Protein AF-A0A8J4F134-F1 (afdb_monomer_lite)

Radius of gyration: 20.92 Å; chains: 1; bounding box: 48×41×52 Å

pLDDT: mean 70.46, std 20.26, range [27.64, 98.19]

Sequence (223 aa):
ARANWWSTEDIYHYIRLQPGDVDGKQPYDVLLVGGGDHQTGQYPSKYSDSWEALAAFARARWPQAGEVLYRWSGQVYEPIDLLGLYGLDPLNPVNAISNVKRYIATGDSGQGMTGSAIAALILADLISARPHPWADLYSPSRITSALNISSLEDLGSEAAATARGLADTVLPRSALGLMGHSQAEHLKPGGPLEVSVLERKAPRPPSLSRYYFFLLIALYLYC

Foldseek 3Di:
DFDWDWDPDPFIKTWGKAQPPPPPPDLWIKIKIKTPKDFPLPCPVPDDPSVVVRVVVCCVVVVLWADWPDKDKDWAQAAPVRAWQAFFQPPDVCCVVHPDTDIDTGNNNPVCVVSVVVNCVLVVQVVVVHDDPCCVVNHNVVLVVVVPPPDPVPCDPRSVQNVVSSCVVPPPCVVVVNDDDDPCPPDDPPDDDPPDPDPDPDDDDNDRHGIIMMMIIMTIHRD

Organism: NCBI:txid51714

InterPro domains:
  IPR006076 FAD dependent oxidoreductase [PF01266] (7-126)
  IPR036188 FAD/NAD(P)-binding domain superfamily [G3DSA:3.50.50.60] (80-127)

Secondary structure (DSSP, 8-state):
---EEE--SSS-EEEEEE-STTSS--SEEEEEEEE---BSSS-GGG---HHHHHHHHHHHH-TTEEEEEEEEEEEEE--TT---EEEE-TT-THHHHSS---EEEE--TT-HHHHHHHHHHHHHHHHTT---TTHHHH-THHHHHGGGSS-TTTS-HHHHHHHHHHHHHHS-TTTTT-----TTTT--TTS----------PPPP---S-EEEEEEEEEEEE-

Structure (mmCIF, N/CA/C/O backbone):
data_AF-A0A8J4F134-F1
#
_entry.id   AF-A0A8J4F134-F1
#
loop_
_atom_site.group_PDB
_atom_site.id
_atom_site.type_symbol
_atom_site.label_atom_id
_atom_site.label_alt_id
_atom_site.label_comp_id
_atom_site.label_asym_id
_atom_site.label_entity_id
_atom_site.label_seq_id
_atom_site.pdbx_PDB_ins_code
_atom_site.Cartn_x
_atom_site.Cartn_y
_atom_site.Cartn_z
_atom_site.occupancy
_atom_site.B_iso_or_equiv
_atom_site.auth_seq_id
_atom_site.auth_comp_id
_atom_site.auth_asym_id
_atom_site.auth_atom_id
_atom_site.pdbx_PDB_model_num
ATOM 1 N N . ALA A 1 1 ? -22.562 -12.410 12.433 1.00 39.03 1 ALA A N 1
ATOM 2 C CA . ALA A 1 1 ? -22.068 -12.017 11.097 1.00 39.03 1 ALA A CA 1
ATOM 3 C C . ALA A 1 1 ? -20.826 -11.153 11.287 1.00 39.03 1 ALA A C 1
ATOM 5 O O . ALA A 1 1 ? -20.869 -10.268 12.130 1.00 39.03 1 ALA A O 1
ATOM 6 N N . ARG A 1 2 ? -19.717 -11.428 10.587 1.00 50.50 2 ARG A N 1
ATOM 7 C CA . ARG A 1 2 ? -18.519 -10.570 10.629 1.00 50.50 2 ARG A CA 1
ATOM 8 C C . ARG A 1 2 ? -18.815 -9.348 9.759 1.00 50.50 2 ARG A C 1
ATOM 10 O O . ARG A 1 2 ? -18.789 -9.457 8.539 1.00 50.50 2 ARG A O 1
ATOM 17 N N . ALA A 1 3 ? -19.232 -8.249 10.377 1.00 50.81 3 ALA A N 1
ATOM 18 C CA . ALA A 1 3 ? -19.585 -7.037 9.652 1.00 50.81 3 ALA A CA 1
ATOM 19 C C . ALA A 1 3 ? -18.306 -6.258 9.326 1.00 50.81 3 ALA A C 1
ATOM 21 O O . ALA A 1 3 ? -17.648 -5.745 10.227 1.00 50.81 3 ALA A O 1
ATOM 22 N N . ASN A 1 4 ? -17.963 -6.193 8.041 1.00 60.41 4 ASN A N 1
ATOM 23 C CA . ASN A 1 4 ? -17.080 -5.157 7.519 1.00 60.41 4 ASN A CA 1
ATOM 24 C C . ASN A 1 4 ? -17.976 -4.010 7.061 1.00 60.41 4 ASN A C 1
ATOM 26 O O . ASN A 1 4 ? -18.913 -4.231 6.290 1.00 60.41 4 ASN A O 1
ATOM 30 N N . TRP A 1 5 ? -17.702 -2.807 7.553 1.00 74.50 5 TRP A N 1
ATOM 31 C CA . TRP A 1 5 ? -18.397 -1.602 7.121 1.00 74.50 5 TRP A CA 1
ATOM 32 C C . TRP A 1 5 ? -17.413 -0.671 6.419 1.00 74.50 5 TRP A C 1
ATOM 34 O O . TRP A 1 5 ? -16.264 -0.537 6.844 1.00 74.50 5 TRP A O 1
ATOM 44 N N . TRP A 1 6 ? -17.880 -0.050 5.342 1.00 67.19 6 TRP A N 1
ATOM 45 C CA . TRP A 1 6 ? -17.127 0.870 4.502 1.00 67.19 6 TRP A CA 1
ATOM 46 C C . TRP A 1 6 ? -18.028 2.054 4.145 1.00 67.19 6 TRP A C 1
ATOM 48 O O . TRP A 1 6 ? -19.181 1.863 3.753 1.00 67.19 6 TRP A O 1
ATOM 58 N N . SER A 1 7 ? -17.509 3.264 4.349 1.00 65.50 7 SER A N 1
ATOM 59 C CA . SER A 1 7 ? -18.172 4.516 3.972 1.00 65.50 7 SER A CA 1
ATOM 60 C C . SER A 1 7 ? -17.938 4.830 2.495 1.00 65.50 7 SER A C 1
ATOM 62 O O . SER A 1 7 ? -16.858 4.552 1.980 1.00 65.50 7 SER A O 1
ATOM 64 N N . THR A 1 8 ? -18.906 5.470 1.838 1.00 69.38 8 THR A N 1
ATOM 65 C CA . THR A 1 8 ? -18.746 6.062 0.494 1.00 69.38 8 THR A CA 1
ATOM 66 C C . THR A 1 8 ? -18.452 7.566 0.545 1.00 69.38 8 THR A C 1
ATOM 68 O O . THR A 1 8 ? -18.604 8.255 -0.458 1.00 69.38 8 THR A O 1
ATOM 71 N N . GLU A 1 9 ? -18.135 8.101 1.725 1.00 67.19 9 GLU A N 1
ATOM 72 C CA . GLU A 1 9 ? -17.716 9.494 1.915 1.00 67.19 9 GLU A CA 1
ATOM 73 C C . GLU A 1 9 ? -16.345 9.755 1.263 1.00 67.19 9 GLU A C 1
ATOM 75 O O . GLU A 1 9 ? -15.524 8.844 1.166 1.00 67.19 9 GLU A O 1
ATOM 80 N N . ASP A 1 10 ? -16.077 11.013 0.883 1.00 57.66 10 ASP A N 1
ATOM 81 C CA . ASP A 1 10 ? -14.789 11.435 0.299 1.00 57.66 10 ASP A CA 1
ATOM 82 C C . ASP A 1 10 ? -13.595 11.089 1.206 1.00 57.66 10 ASP A C 1
ATOM 84 O O . ASP A 1 10 ? -12.540 10.671 0.731 1.00 57.66 10 ASP A O 1
ATOM 88 N N . ILE A 1 11 ? -13.774 11.224 2.525 1.00 66.94 11 ILE A N 1
ATOM 89 C CA . ILE A 1 11 ? -12.885 10.622 3.523 1.00 66.94 11 ILE A CA 1
ATOM 90 C C . ILE A 1 11 ? -13.541 9.321 3.948 1.00 66.94 11 ILE A C 1
ATOM 92 O O . ILE A 1 11 ? -14.419 9.291 4.815 1.00 66.94 11 ILE A O 1
ATOM 96 N N . TYR A 1 12 ? -13.134 8.242 3.298 1.00 70.38 12 TYR A N 1
ATOM 97 C CA . TYR A 1 12 ? -13.683 6.940 3.602 1.00 70.38 12 TYR A CA 1
ATOM 98 C C . TYR A 1 12 ? -13.223 6.476 4.987 1.00 70.38 12 TYR A C 1
ATOM 100 O O . TYR A 1 12 ? -12.110 6.734 5.448 1.00 70.38 12 TYR A O 1
ATOM 108 N N . HIS A 1 13 ? -14.125 5.763 5.647 1.00 83.94 13 HIS A N 1
ATOM 109 C CA . HIS A 1 13 ? -13.893 5.123 6.926 1.00 83.94 13 HIS A CA 1
ATOM 110 C C . HIS A 1 13 ? -14.150 3.634 6.755 1.00 83.94 13 HIS A C 1
ATOM 112 O O . HIS A 1 13 ? -15.161 3.241 6.164 1.00 83.94 13 HIS A O 1
AT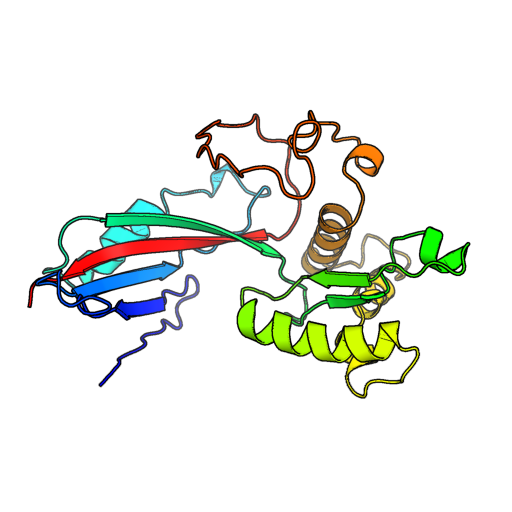OM 118 N N . TYR A 1 14 ? -13.256 2.807 7.278 1.00 84.94 14 TYR A N 1
ATOM 119 C CA . TYR A 1 14 ? -13.414 1.360 7.279 1.00 84.94 14 TYR A CA 1
ATOM 120 C C . TYR A 1 14 ? -13.355 0.827 8.699 1.00 84.94 14 TYR A C 1
ATOM 122 O O . TYR A 1 14 ? -12.616 1.317 9.555 1.00 84.94 14 TYR A O 1
ATOM 130 N N . ILE A 1 15 ? -14.194 -0.169 8.954 1.00 87.19 15 ILE A N 1
ATOM 131 C CA . ILE A 1 15 ? -14.433 -0.658 10.303 1.00 87.19 15 ILE A CA 1
ATOM 132 C C . ILE A 1 15 ? -14.443 -2.169 10.284 1.00 87.19 15 ILE A C 1
ATOM 134 O O . ILE A 1 15 ? -15.120 -2.798 9.463 1.00 87.19 15 ILE A O 1
ATOM 138 N N . ARG A 1 16 ? -13.707 -2.739 11.231 1.00 87.00 16 ARG A N 1
ATOM 139 C CA . ARG A 1 16 ? -13.667 -4.170 11.475 1.00 87.00 16 ARG A CA 1
ATOM 140 C C . ARG A 1 16 ? -13.758 -4.431 12.966 1.00 87.00 16 ARG A C 1
ATOM 142 O O . ARG A 1 16 ? -13.026 -3.846 13.756 1.00 87.00 16 ARG A O 1
ATOM 149 N N . LEU A 1 17 ? -14.615 -5.371 13.333 1.00 84.44 17 LEU A N 1
ATOM 150 C CA . LEU A 1 17 ? -14.621 -5.926 14.676 1.00 84.44 17 LEU A CA 1
ATOM 151 C C . LEU A 1 17 ? -13.654 -7.109 14.728 1.00 84.44 17 LEU A C 1
ATOM 153 O O . LEU A 1 17 ? -13.730 -8.025 13.902 1.00 84.44 17 LEU A O 1
ATOM 157 N N . GLN A 1 18 ? -12.737 -7.076 15.683 1.00 83.12 18 GLN A N 1
ATOM 158 C CA . GLN A 1 18 ? -11.863 -8.187 16.006 1.00 83.12 18 GLN A CA 1
ATOM 159 C C . GLN A 1 18 ? -12.301 -8.742 17.364 1.00 83.12 18 GLN A C 1
ATOM 161 O O . GLN A 1 18 ? -12.218 -8.015 18.352 1.00 83.12 18 GLN A O 1
ATOM 166 N N . PRO A 1 19 ? -12.768 -9.999 17.430 1.00 76.50 19 PRO A N 1
ATOM 167 C CA . PRO A 1 19 ? -13.133 -10.597 18.701 1.00 76.50 19 PRO A CA 1
ATOM 168 C C . PRO A 1 19 ? -11.956 -10.597 19.677 1.00 76.50 19 PRO A C 1
ATOM 170 O O . PRO A 1 19 ? -10.814 -10.802 19.249 1.00 76.50 19 PRO A O 1
ATOM 173 N N . GLY A 1 20 ? -12.238 -10.448 20.972 1.00 68.50 20 GLY A N 1
ATOM 174 C CA . GLY A 1 20 ? -11.244 -10.593 22.050 1.00 68.50 20 GLY A CA 1
ATOM 175 C C . GLY A 1 20 ? -10.569 -11.966 22.121 1.00 68.50 20 GLY A C 1
ATOM 176 O O . GLY A 1 20 ? -9.587 -12.156 22.841 1.00 68.50 20 GLY A O 1
ATOM 177 N N . ASP A 1 21 ? -11.069 -12.926 21.345 1.00 59.53 21 ASP A N 1
ATOM 178 C CA . ASP A 1 21 ? -10.632 -14.312 21.331 1.00 59.53 21 ASP A CA 1
ATOM 179 C C . ASP A 1 21 ? -9.827 -14.670 20.074 1.00 59.53 21 ASP A C 1
ATOM 181 O O . ASP A 1 21 ? -10.297 -15.355 19.165 1.00 59.53 21 ASP A O 1
ATOM 185 N N . VAL A 1 22 ? -8.583 -14.198 20.018 1.00 52.66 22 VAL A N 1
ATOM 186 C CA . VAL A 1 22 ? -7.537 -14.941 19.289 1.00 52.66 22 VAL A CA 1
ATOM 187 C C . VAL A 1 22 ? -6.784 -15.881 20.249 1.00 52.66 22 VAL A C 1
ATOM 189 O O . VAL A 1 22 ? -6.257 -16.892 19.802 1.00 52.66 22 VAL A O 1
ATOM 192 N N . ASP A 1 23 ? -6.826 -15.601 21.564 1.00 55.94 23 ASP A N 1
ATOM 193 C CA . ASP A 1 23 ? -6.170 -16.368 22.641 1.00 55.94 23 ASP A CA 1
ATOM 194 C C . ASP A 1 23 ? -7.074 -16.628 23.880 1.00 55.94 23 ASP A C 1
ATOM 196 O O . ASP A 1 23 ? -6.581 -17.074 24.919 1.00 55.94 23 ASP A O 1
ATOM 200 N N . GLY A 1 24 ? -8.369 -16.284 23.843 1.00 54.75 24 GLY A N 1
ATOM 201 C CA . GLY A 1 24 ? -9.331 -16.489 24.942 1.00 54.75 24 GLY A CA 1
ATOM 202 C C . GLY A 1 24 ? -9.126 -15.663 26.223 1.00 54.75 24 GLY A C 1
ATOM 203 O O . GLY A 1 24 ? -9.755 -15.946 27.241 1.00 54.75 24 GLY A O 1
ATOM 204 N N . LYS A 1 25 ? -8.236 -14.661 26.222 1.00 59.31 25 LYS A N 1
ATOM 205 C CA . LYS A 1 25 ? -7.828 -13.925 27.441 1.00 59.31 25 LYS A CA 1
ATOM 206 C C . LYS A 1 25 ? -8.521 -12.579 27.659 1.00 59.31 25 LYS A C 1
ATOM 208 O O . LYS A 1 25 ? -8.426 -12.037 28.756 1.00 59.31 25 LYS A O 1
ATOM 213 N N . GLN A 1 26 ? -9.178 -12.025 26.643 1.00 65.06 26 GLN A N 1
ATOM 214 C CA . GLN A 1 26 ? -9.738 -10.673 26.684 1.00 65.06 26 GLN A CA 1
ATOM 215 C C . GLN A 1 26 ? -11.279 -10.756 26.706 1.00 65.06 26 GLN A C 1
ATOM 217 O O . GLN A 1 26 ? -11.854 -11.316 25.773 1.00 65.06 26 GLN A O 1
ATOM 222 N N . PRO A 1 27 ? -11.974 -10.211 27.723 1.00 73.69 27 PRO A N 1
ATOM 223 C CA . PRO A 1 27 ? -13.438 -10.270 27.835 1.00 73.69 27 PRO A CA 1
ATOM 224 C C . PRO A 1 27 ? -14.167 -9.201 26.993 1.00 73.69 27 PRO A C 1
ATOM 226 O O . PRO A 1 27 ? -15.277 -8.799 27.331 1.00 73.69 27 PRO A O 1
ATOM 229 N N . TYR A 1 28 ? -13.532 -8.675 25.949 1.00 76.00 28 TYR A N 1
ATOM 230 C CA . TYR A 1 28 ? -14.019 -7.541 25.163 1.00 76.00 28 TYR A CA 1
ATOM 231 C C . TYR A 1 28 ? -13.637 -7.711 23.695 1.00 76.00 28 TYR A C 1
ATOM 233 O O . TYR A 1 28 ? -12.613 -8.317 23.384 1.00 76.00 28 TYR A O 1
ATOM 241 N N . ASP A 1 29 ? -14.407 -7.104 22.800 1.00 82.81 29 ASP A N 1
ATOM 242 C CA . ASP A 1 29 ? -14.056 -7.023 21.388 1.00 82.81 29 ASP A CA 1
ATOM 243 C C . ASP A 1 29 ? -13.240 -5.757 21.103 1.00 82.81 29 ASP A C 1
ATOM 245 O O . ASP A 1 29 ? -13.348 -4.739 21.789 1.00 82.81 29 ASP A O 1
ATOM 249 N N . VAL A 1 30 ? -12.412 -5.808 20.063 1.00 85.00 30 VAL A N 1
ATOM 250 C CA . VAL A 1 30 ? -11.633 -4.666 19.583 1.00 85.00 30 VAL A CA 1
ATOM 251 C C . VAL A 1 30 ? -12.269 -4.124 18.310 1.00 85.00 30 VAL A C 1
ATOM 253 O O . VAL A 1 30 ? -12.360 -4.809 17.290 1.00 85.00 30 VAL A O 1
ATOM 256 N N . LEU A 1 31 ? -12.676 -2.860 18.351 1.00 87.06 31 LEU A N 1
ATOM 257 C CA . LEU A 1 31 ? -13.121 -2.105 17.192 1.00 87.06 31 LEU A CA 1
ATOM 258 C C . LEU A 1 31 ? -11.911 -1.486 16.494 1.00 87.06 31 LEU A C 1
ATOM 260 O O . LEU A 1 31 ? -11.298 -0.550 17.004 1.00 87.06 31 LEU A O 1
ATOM 264 N N . LEU A 1 32 ? -11.580 -2.001 15.318 1.00 88.94 32 LEU A N 1
ATOM 265 C CA . LEU A 1 32 ? -10.593 -1.411 14.426 1.00 88.94 32 LEU A CA 1
ATOM 266 C C . LEU A 1 32 ? -11.306 -0.398 13.533 1.00 88.94 32 LEU A C 1
ATOM 268 O O . LEU A 1 32 ? -12.191 -0.773 12.762 1.00 88.94 32 LEU A O 1
ATOM 272 N N . VAL A 1 33 ? -10.922 0.870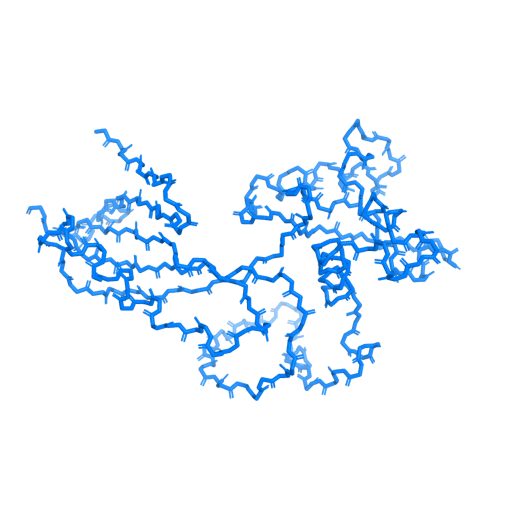 13.638 1.00 89.19 33 VAL A N 1
ATOM 273 C CA . VAL A 1 33 ? -11.466 1.971 12.837 1.00 89.19 33 VAL A CA 1
ATOM 274 C C . VAL A 1 33 ? -10.316 2.623 12.097 1.00 89.19 33 VAL A C 1
ATOM 276 O O . VAL A 1 33 ? -9.346 3.047 12.724 1.00 89.19 33 VAL A O 1
ATOM 279 N N . GLY A 1 34 ? -10.416 2.705 10.777 1.00 87.44 34 GLY A N 1
ATOM 280 C CA . GLY A 1 34 ? -9.440 3.413 9.966 1.00 87.44 34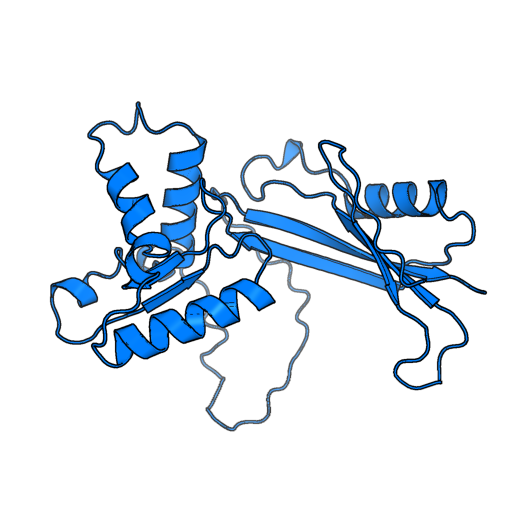 GLY A CA 1
ATOM 281 C C . GLY A 1 34 ? -10.068 4.352 8.952 1.00 87.44 34 GLY A C 1
ATOM 282 O O . GLY A 1 34 ? -11.281 4.334 8.738 1.00 87.44 34 GLY A O 1
ATOM 283 N N . GLY A 1 35 ? -9.224 5.209 8.391 1.00 84.31 35 GLY A N 1
ATOM 284 C CA . GLY A 1 35 ? -9.591 6.326 7.525 1.00 84.31 35 GLY A CA 1
ATOM 285 C C . GLY A 1 35 ? -8.699 7.531 7.812 1.00 84.31 35 GLY A C 1
ATOM 286 O O . GLY A 1 35 ? -7.600 7.387 8.350 1.00 84.31 35 GLY A O 1
ATOM 287 N N . GLY A 1 36 ? -9.185 8.735 7.505 1.00 78.56 36 GLY A N 1
ATOM 288 C CA . GLY A 1 36 ? -8.388 9.959 7.673 1.00 78.56 36 GLY A CA 1
ATOM 289 C C . GLY A 1 36 ? -7.236 10.063 6.669 1.00 78.56 36 GLY A C 1
ATOM 290 O O . GLY A 1 36 ? -6.244 10.754 6.922 1.00 78.56 36 GLY A O 1
ATOM 291 N N . ASP A 1 37 ? -7.373 9.363 5.547 1.00 76.44 37 ASP A N 1
ATOM 292 C CA . ASP A 1 37 ? -6.387 9.303 4.486 1.00 76.44 37 ASP A CA 1
ATOM 293 C C . ASP A 1 37 ? -6.110 10.680 3.901 1.00 76.44 37 ASP A C 1
ATOM 295 O O . ASP A 1 37 ? -7.008 11.437 3.531 1.00 76.44 37 ASP A O 1
ATOM 299 N N . HIS A 1 38 ? -4.829 11.008 3.808 1.00 74.62 38 HIS A N 1
ATOM 300 C CA . HIS A 1 38 ? -4.388 12.275 3.254 1.00 74.62 38 HIS A CA 1
ATOM 301 C C . HIS A 1 38 ? -3.027 12.135 2.590 1.00 74.62 38 HIS A C 1
ATOM 303 O O . HIS A 1 38 ? -2.195 11.308 2.973 1.00 74.62 38 HIS A O 1
ATOM 309 N N . GLN A 1 39 ? -2.791 12.999 1.606 1.00 70.25 39 GLN A N 1
ATOM 310 C CA . GLN A 1 39 ? -1.492 13.123 0.966 1.00 70.25 39 GLN A CA 1
ATOM 311 C C . GLN A 1 39 ? -0.467 13.657 1.965 1.00 70.25 39 GLN A C 1
ATOM 313 O O . GLN A 1 39 ? -0.655 14.717 2.566 1.00 70.25 39 GLN A O 1
ATOM 318 N N . THR A 1 40 ? 0.642 12.943 2.109 1.00 66.88 40 THR A N 1
ATOM 319 C CA . THR A 1 40 ? 1.751 13.377 2.960 1.00 66.88 40 THR A CA 1
ATOM 320 C C . THR A 1 40 ? 2.714 14.308 2.214 1.00 66.88 40 THR A C 1
ATOM 322 O O . THR A 1 40 ? 2.759 14.366 0.987 1.00 66.88 40 THR A O 1
ATOM 325 N N . GLY A 1 41 ? 3.478 15.087 2.977 1.00 64.00 41 GLY A N 1
ATOM 326 C CA . GLY A 1 41 ? 4.485 16.040 2.502 1.00 64.00 41 GLY A CA 1
ATOM 327 C C . GLY A 1 41 ? 4.003 17.332 1.832 1.00 64.00 41 GLY A C 1
ATOM 328 O O . GLY A 1 41 ? 4.620 18.373 2.046 1.00 64.00 41 GLY A O 1
ATOM 329 N N . GLN A 1 42 ? 2.889 17.317 1.098 1.00 55.38 42 GLN A N 1
ATOM 330 C CA . GLN A 1 42 ? 2.542 18.430 0.199 1.00 55.38 42 GLN A CA 1
ATOM 331 C C . GLN A 1 42 ? 1.786 19.588 0.862 1.00 55.38 42 GLN A C 1
ATOM 333 O O . GLN A 1 42 ? 2.003 20.744 0.501 1.00 55.38 42 GLN A O 1
ATOM 338 N N . TYR A 1 43 ? 0.921 19.311 1.845 1.00 64.50 43 TYR A N 1
ATOM 339 C CA . TYR A 1 43 ? 0.052 20.339 2.435 1.00 64.50 43 TYR A CA 1
ATOM 340 C C . TYR A 1 43 ? 0.050 20.311 3.968 1.00 64.50 43 TYR A C 1
ATOM 342 O O . TYR A 1 43 ? -0.978 20.007 4.571 1.00 64.50 43 TYR A O 1
ATOM 350 N N . PRO A 1 44 ? 1.166 20.681 4.630 1.00 63.72 44 PRO A N 1
ATOM 351 C CA . PRO A 1 44 ? 1.265 20.633 6.089 1.00 63.72 44 PRO A CA 1
ATOM 352 C C . PRO A 1 44 ? 0.203 21.452 6.823 1.00 63.72 44 PRO A C 1
ATOM 354 O O . PRO A 1 44 ? -0.212 21.081 7.914 1.00 63.72 44 PRO A O 1
ATOM 357 N N . SER A 1 45 ? -0.251 22.551 6.218 1.00 64.38 45 SER A N 1
ATOM 358 C CA . SER A 1 45 ? -1.313 23.408 6.754 1.00 64.38 45 SER A CA 1
ATOM 359 C C . SER A 1 45 ? -2.704 22.773 6.716 1.00 64.38 45 SER A C 1
ATOM 361 O O . SER A 1 45 ? -3.601 23.258 7.396 1.00 64.38 45 SER A O 1
ATOM 363 N N . LYS A 1 46 ? -2.893 21.707 5.929 1.00 63.28 46 LYS A N 1
ATOM 364 C CA . LYS A 1 46 ? -4.145 20.944 5.851 1.00 63.28 46 LYS A CA 1
ATOM 365 C C . LYS A 1 46 ? -4.168 19.748 6.803 1.00 63.28 46 LYS A C 1
ATOM 367 O O . LYS A 1 46 ? -5.180 19.060 6.867 1.00 63.28 46 LYS A O 1
ATOM 372 N N . TYR A 1 47 ? -3.076 19.472 7.517 1.00 68.31 47 TYR A N 1
ATOM 373 C CA . TYR A 1 47 ? -3.036 18.358 8.459 1.00 68.31 47 TYR A CA 1
ATOM 374 C C . TYR A 1 47 ? -3.828 18.721 9.714 1.00 68.31 47 TYR A C 1
ATOM 376 O O . TYR A 1 47 ? -3.425 19.585 10.490 1.00 68.31 47 TYR A O 1
ATOM 384 N N . SER A 1 48 ? -4.961 18.052 9.900 1.00 70.69 48 SER A N 1
ATOM 385 C CA . SER A 1 48 ? -5.739 18.053 11.137 1.00 70.69 48 SER A CA 1
ATOM 386 C C . SER A 1 48 ? -5.317 16.898 12.048 1.00 70.69 48 SER A C 1
ATOM 388 O O . SER A 1 48 ? -4.639 15.962 11.607 1.00 70.69 48 SER A O 1
ATOM 390 N N . ASP A 1 49 ? -5.759 16.920 13.309 1.00 80.62 49 ASP A N 1
ATOM 391 C CA . ASP A 1 49 ? -5.655 15.749 14.184 1.00 80.62 49 ASP A CA 1
ATOM 392 C C . ASP A 1 49 ? -6.604 14.646 13.691 1.00 80.62 49 ASP A C 1
ATOM 394 O O . ASP A 1 49 ? -7.773 14.542 14.066 1.00 80.62 49 ASP A O 1
ATOM 398 N N . SER A 1 50 ? -6.089 13.838 12.768 1.00 78.88 50 SER A N 1
ATOM 399 C CA . SER A 1 50 ? -6.844 12.767 12.123 1.00 78.88 50 SER A CA 1
ATOM 400 C C . SER A 1 50 ? -7.134 11.614 13.095 1.00 78.88 50 SER A C 1
ATOM 402 O O . SER A 1 50 ? -8.109 10.890 12.906 1.00 78.88 50 SER A O 1
ATOM 404 N N . TRP A 1 51 ? -6.356 11.467 14.178 1.00 81.88 51 TRP A N 1
ATOM 405 C CA . TRP A 1 51 ? -6.653 10.487 15.227 1.00 81.88 51 TRP A CA 1
ATOM 406 C C . TRP A 1 51 ? -7.834 10.925 16.087 1.00 81.88 51 TRP A C 1
ATOM 408 O O . TRP A 1 51 ? -8.678 10.092 16.421 1.00 81.88 51 TRP A O 1
ATOM 418 N N . GLU A 1 52 ? -7.908 12.208 16.445 1.00 86.38 52 GLU A N 1
ATOM 419 C CA . GLU A 1 52 ? -9.056 12.750 17.174 1.00 86.38 52 GLU A CA 1
ATOM 420 C C . GLU A 1 52 ? -10.330 12.679 16.324 1.00 86.38 52 GLU A C 1
ATOM 422 O O . GLU A 1 52 ? -11.359 12.205 16.809 1.00 86.38 52 GLU A O 1
ATOM 427 N N . ALA A 1 53 ? -10.246 13.037 15.038 1.00 86.00 53 ALA A N 1
ATOM 428 C CA . ALA A 1 53 ? -11.364 12.917 14.105 1.00 86.00 53 ALA A CA 1
ATOM 429 C C . ALA A 1 53 ? -11.875 11.467 13.991 1.00 86.00 53 ALA A C 1
ATOM 431 O O . ALA A 1 53 ? -13.081 11.234 14.090 1.00 86.00 53 ALA A O 1
ATOM 432 N N . LEU A 1 54 ? -10.972 10.484 13.872 1.00 87.56 54 LEU A N 1
ATOM 433 C CA . LEU A 1 54 ? -11.332 9.061 13.858 1.00 87.56 54 LEU A CA 1
ATOM 434 C C . LEU A 1 54 ? -11.969 8.602 15.174 1.00 87.56 54 LEU A C 1
ATOM 436 O O . LEU A 1 54 ? -12.945 7.850 15.162 1.00 87.56 54 LEU A O 1
ATOM 440 N N . ALA A 1 55 ? -11.447 9.059 16.315 1.00 87.88 55 ALA A N 1
ATOM 441 C CA . ALA A 1 55 ? -12.003 8.717 17.621 1.00 87.88 55 ALA A CA 1
ATOM 442 C C . ALA A 1 55 ? -13.406 9.312 17.808 1.00 87.88 55 ALA A C 1
ATOM 444 O O . ALA A 1 55 ? -14.306 8.620 18.288 1.00 87.88 55 ALA A O 1
ATOM 445 N N . ALA A 1 56 ? -13.611 10.564 17.392 1.00 90.06 56 ALA A N 1
ATOM 446 C CA . ALA A 1 56 ? -14.913 11.220 17.411 1.00 90.06 56 ALA A CA 1
ATOM 447 C C . ALA A 1 56 ? -15.912 10.505 16.488 1.00 90.06 56 ALA A C 1
ATOM 449 O O . ALA A 1 56 ? -17.024 10.188 16.912 1.00 90.06 56 ALA A O 1
ATOM 450 N N . PHE A 1 57 ? -15.494 10.173 15.262 1.00 88.94 57 PHE A N 1
ATOM 451 C CA . PHE A 1 57 ? -16.287 9.398 14.307 1.00 88.94 57 PHE A CA 1
ATOM 452 C C . PHE A 1 57 ? -16.727 8.047 14.890 1.00 88.94 57 PHE A C 1
ATOM 454 O O . PHE A 1 57 ? -17.905 7.685 14.793 1.00 88.94 57 PHE A O 1
ATOM 461 N N . ALA A 1 58 ? -15.800 7.322 15.523 1.00 89.81 58 ALA A N 1
ATOM 462 C CA . ALA A 1 58 ? -16.073 6.026 16.128 1.00 89.81 58 ALA A CA 1
ATOM 463 C C . ALA A 1 58 ? -17.065 6.145 17.292 1.00 89.81 58 ALA A C 1
ATOM 465 O O . ALA A 1 58 ? -18.067 5.434 17.313 1.00 89.81 58 ALA A O 1
ATOM 466 N N . ARG A 1 59 ? -16.848 7.083 18.225 1.00 89.06 59 ARG A N 1
ATOM 467 C CA . ARG A 1 59 ? -17.725 7.279 19.397 1.00 89.06 59 ARG A CA 1
ATOM 468 C C . ARG A 1 59 ? -19.122 7.772 19.031 1.00 89.06 59 ARG A C 1
ATOM 470 O O . ARG A 1 59 ? -20.078 7.424 19.714 1.00 89.06 59 ARG A O 1
ATOM 477 N N . ALA A 1 60 ? -19.259 8.535 17.948 1.00 90.44 60 ALA A N 1
ATOM 478 C CA . ALA A 1 60 ? -20.566 8.967 17.457 1.00 90.44 60 ALA A CA 1
ATOM 479 C C . ALA A 1 60 ? -21.445 7.790 16.988 1.00 90.44 60 ALA A C 1
ATOM 481 O O . ALA A 1 60 ? -22.668 7.882 17.043 1.00 90.44 60 ALA A O 1
ATOM 482 N N . ARG A 1 61 ? -20.834 6.688 16.527 1.00 88.62 61 ARG A N 1
ATOM 483 C CA . ARG A 1 61 ? -21.531 5.499 15.998 1.00 88.62 61 ARG A CA 1
ATOM 484 C C . ARG A 1 61 ? -21.562 4.325 16.978 1.00 88.62 61 ARG A C 1
ATOM 486 O O . ARG A 1 61 ? -22.540 3.584 17.001 1.00 88.62 61 ARG A O 1
ATOM 493 N N . TRP A 1 62 ? -20.533 4.190 17.811 1.00 88.69 62 TRP A N 1
ATOM 494 C CA . TRP A 1 62 ? -20.448 3.227 18.908 1.00 88.69 62 TRP A CA 1
ATOM 495 C C . TRP A 1 62 ? -20.212 3.972 20.222 1.00 88.69 62 TRP A C 1
ATOM 497 O O . TRP A 1 62 ? -19.072 4.053 20.683 1.00 88.69 62 TRP A O 1
ATOM 507 N N . PRO A 1 63 ? -21.268 4.512 20.855 1.00 87.44 63 PRO A N 1
ATOM 508 C CA . PRO A 1 63 ? -21.133 5.244 22.113 1.00 87.44 63 PRO A CA 1
ATOM 509 C C . PRO A 1 63 ? -20.544 4.397 23.246 1.00 87.44 63 PRO A C 1
ATOM 511 O O . PRO A 1 63 ? -19.881 4.936 24.126 1.00 87.44 63 PRO A O 1
ATOM 514 N N . GLN A 1 64 ? -20.739 3.072 23.205 1.00 83.81 64 GLN A N 1
ATOM 515 C CA . GLN A 1 64 ? -20.126 2.132 24.148 1.00 83.81 64 GLN A CA 1
ATOM 516 C C . GLN A 1 64 ? -18.638 1.834 23.878 1.00 83.81 64 GLN A C 1
ATOM 518 O O . GLN A 1 64 ? -18.031 1.066 24.625 1.00 83.81 64 GLN A O 1
ATOM 523 N N . ALA A 1 65 ? -18.041 2.391 22.817 1.00 85.25 65 ALA A N 1
ATOM 524 C CA . ALA A 1 65 ? -16.617 2.222 22.556 1.00 85.25 65 ALA A CA 1
ATOM 525 C C . ALA A 1 65 ? -15.794 2.843 23.698 1.00 85.25 65 ALA A C 1
ATOM 527 O O . ALA A 1 65 ? -15.941 4.023 24.023 1.00 85.25 65 ALA A O 1
ATOM 528 N N . GLY A 1 66 ? -14.924 2.042 24.305 1.00 82.19 66 GLY A N 1
ATOM 529 C CA . GLY A 1 66 ? -14.068 2.405 25.427 1.00 82.19 66 GLY A CA 1
ATOM 530 C C . GLY A 1 66 ? -12.879 3.270 25.014 1.00 82.19 66 GLY A C 1
ATOM 531 O O . GLY A 1 66 ? -12.962 4.108 24.115 1.00 82.19 66 GLY A O 1
ATOM 532 N N . GLU A 1 67 ? -11.757 3.128 25.707 1.00 84.94 67 GLU A N 1
ATOM 533 C CA . GLU A 1 67 ? -10.542 3.890 25.408 1.00 84.94 67 GLU A CA 1
ATOM 534 C C . GLU A 1 67 ? -9.867 3.455 24.098 1.00 84.94 67 GLU A C 1
ATOM 536 O O . GLU A 1 67 ? -10.109 2.362 23.579 1.00 84.94 67 GLU A O 1
ATOM 541 N N . VAL A 1 68 ? -9.022 4.338 23.553 1.00 84.75 68 VAL A N 1
ATOM 542 C CA . VAL A 1 68 ? -8.174 4.016 22.398 1.00 84.75 68 VAL A CA 1
ATOM 543 C C . VAL A 1 68 ? -6.993 3.186 22.892 1.00 84.75 68 VAL A C 1
ATOM 545 O O . VAL A 1 68 ? -6.145 3.686 23.623 1.00 84.75 68 VAL A O 1
ATOM 548 N N . LEU A 1 69 ? -6.938 1.939 22.447 1.00 82.75 69 LEU A N 1
ATOM 549 C CA . LEU A 1 69 ? -5.901 0.960 22.747 1.00 82.75 69 LEU A CA 1
ATOM 550 C C . LEU A 1 69 ? -4.591 1.226 22.028 1.00 82.75 69 LEU A C 1
ATOM 552 O O . LEU A 1 69 ? -3.513 1.210 22.614 1.00 82.75 69 LEU A O 1
ATOM 556 N N . TYR A 1 70 ? -4.712 1.423 20.721 1.00 83.62 70 TYR A N 1
ATOM 557 C CA . TYR A 1 70 ? -3.589 1.531 19.813 1.00 83.62 70 TYR A CA 1
ATOM 558 C C . TYR A 1 70 ? -3.892 2.601 18.782 1.00 83.62 70 TYR A C 1
ATOM 560 O O . TYR A 1 70 ? -5.036 2.770 18.348 1.00 83.62 70 TYR A O 1
ATOM 568 N N . ARG A 1 71 ? -2.836 3.298 18.376 1.00 83.38 71 ARG A N 1
ATOM 569 C CA . ARG A 1 71 ? -2.831 4.194 17.228 1.00 83.38 71 ARG A CA 1
ATOM 570 C C . ARG A 1 71 ? -1.743 3.720 16.291 1.00 83.38 71 ARG A C 1
ATOM 572 O O . ARG A 1 71 ? -0.616 3.488 16.720 1.00 83.38 71 ARG A O 1
ATOM 579 N N . TRP A 1 72 ? -2.084 3.591 15.023 1.00 82.44 72 TRP A N 1
ATOM 580 C CA . TRP A 1 72 ? -1.120 3.267 13.994 1.00 82.44 72 TRP A CA 1
ATOM 581 C C . TRP A 1 72 ? -1.299 4.183 12.801 1.00 82.44 72 TRP A C 1
ATOM 583 O O . TRP A 1 72 ? -2.374 4.746 12.572 1.00 82.44 72 TRP A O 1
ATOM 593 N N . SER A 1 73 ? -0.210 4.321 12.062 1.00 78.56 73 SER A N 1
ATOM 594 C CA . SER A 1 73 ? -0.217 4.975 10.781 1.00 78.56 73 SER A CA 1
ATOM 595 C C . SER A 1 73 ? 0.774 4.350 9.817 1.00 78.56 73 SER A C 1
ATOM 597 O O . SER A 1 73 ? 1.898 4.037 10.218 1.00 78.56 73 SER A O 1
ATOM 599 N N . GLY A 1 74 ? 0.390 4.244 8.551 1.00 76.06 74 GLY A N 1
ATOM 600 C CA . GLY A 1 74 ? 1.246 3.755 7.475 1.00 76.06 74 GLY A CA 1
ATOM 601 C C . GLY A 1 74 ? 1.256 4.710 6.292 1.00 76.06 74 GLY A C 1
ATOM 602 O O . GLY A 1 74 ? 0.262 5.375 6.034 1.00 76.06 74 GLY A O 1
ATOM 603 N N . GLN A 1 75 ? 2.373 4.765 5.570 1.00 79.31 75 GLN A N 1
ATOM 604 C CA . GLN A 1 75 ? 2.450 5.424 4.268 1.00 79.31 75 GLN A CA 1
ATOM 605 C C . GLN A 1 75 ? 2.295 4.374 3.172 1.00 79.31 75 GLN A C 1
ATOM 607 O O . GLN A 1 75 ? 3.020 3.381 3.180 1.00 79.31 75 GLN A O 1
ATOM 612 N N . VAL A 1 76 ? 1.394 4.608 2.223 1.00 77.81 76 VAL A N 1
ATOM 613 C CA . VAL A 1 76 ? 1.296 3.801 1.000 1.00 77.81 76 VAL A CA 1
ATOM 614 C C . VAL A 1 76 ? 1.689 4.628 -0.201 1.00 77.81 76 VAL A C 1
ATOM 616 O O . VAL A 1 76 ? 1.399 5.819 -0.250 1.00 77.81 76 VAL A O 1
ATOM 619 N N . TYR A 1 77 ? 2.338 4.001 -1.172 1.00 82.00 77 TYR A N 1
ATOM 620 C CA . TYR A 1 77 ? 2.550 4.605 -2.477 1.00 82.00 77 TYR A CA 1
ATOM 621 C C . TYR A 1 77 ? 1.406 4.189 -3.404 1.00 82.00 77 TYR A C 1
ATOM 623 O O . TYR A 1 77 ? 1.113 2.999 -3.524 1.00 82.00 77 TYR A O 1
ATOM 631 N N . GLU A 1 78 ? 0.766 5.168 -4.041 1.00 80.50 78 GLU A N 1
ATOM 632 C CA . GLU A 1 78 ? -0.386 4.952 -4.917 1.00 80.50 78 GLU A CA 1
ATOM 633 C C . GLU A 1 78 ? -0.085 5.445 -6.343 1.00 80.50 78 GLU A C 1
ATOM 635 O O . GLU A 1 78 ? 0.126 6.647 -6.572 1.00 80.50 78 GLU A O 1
ATOM 640 N N . PRO A 1 79 ? -0.027 4.524 -7.315 1.00 83.31 79 PRO A N 1
ATOM 641 C CA . PRO A 1 79 ? 0.081 4.865 -8.722 1.00 83.31 79 PRO A CA 1
ATOM 642 C C . PRO A 1 79 ? -1.183 5.531 -9.267 1.00 83.31 79 PRO A C 1
ATOM 644 O O . PRO A 1 79 ? -2.276 5.313 -8.760 1.00 83.31 79 PRO A O 1
ATOM 647 N N . ILE A 1 80 ? -1.047 6.319 -10.336 1.00 78.88 80 ILE A N 1
ATOM 648 C CA . ILE A 1 80 ? -2.162 7.069 -10.941 1.00 78.88 80 ILE A CA 1
ATOM 649 C C . ILE A 1 80 ? -3.313 6.172 -11.416 1.00 78.88 80 ILE A C 1
ATOM 651 O O . ILE A 1 80 ? -4.468 6.582 -11.429 1.00 78.88 80 ILE A O 1
ATOM 655 N N . ASP A 1 81 ? -2.990 4.943 -11.806 1.00 84.12 81 ASP A N 1
ATOM 656 C CA . ASP A 1 81 ? -3.938 3.930 -12.260 1.00 84.12 81 ASP A CA 1
ATOM 657 C C . ASP A 1 81 ? -4.334 2.946 -11.149 1.00 84.12 81 ASP A C 1
ATOM 659 O O . ASP A 1 81 ? -5.025 1.966 -11.419 1.00 84.12 81 ASP A O 1
ATOM 663 N N . LEU A 1 82 ? -3.895 3.198 -9.908 1.00 84.31 82 LEU A N 1
ATOM 664 C CA . LEU A 1 82 ? -4.124 2.393 -8.704 1.00 84.31 82 LEU A CA 1
ATOM 665 C C . LEU A 1 82 ? -3.562 0.961 -8.759 1.00 84.31 82 LEU A C 1
ATOM 667 O O . LEU A 1 82 ? -3.696 0.214 -7.786 1.00 84.31 82 LEU A O 1
ATOM 671 N N . LEU A 1 83 ? -2.918 0.567 -9.861 1.00 90.94 83 LEU A N 1
ATOM 672 C CA . LEU A 1 83 ? -2.365 -0.769 -10.051 1.00 90.94 83 LEU A CA 1
ATOM 673 C C . LEU A 1 83 ? -0.945 -0.866 -9.490 1.00 90.94 83 LEU A C 1
ATOM 675 O O . LEU A 1 83 ? -0.131 0.041 -9.638 1.00 90.94 83 LEU A O 1
ATOM 679 N N . GLY A 1 84 ? -0.599 -2.034 -8.953 1.00 92.00 84 GLY A N 1
ATOM 680 C CA . GLY A 1 84 ? 0.761 -2.349 -8.522 1.00 92.00 84 GLY A CA 1
ATOM 681 C C . GLY A 1 84 ? 1.829 -2.143 -9.599 1.00 92.00 84 GLY A C 1
ATOM 682 O O . GLY A 1 84 ? 1.573 -2.296 -10.791 1.00 92.00 84 GLY A O 1
ATOM 683 N N . LEU A 1 85 ? 3.052 -1.827 -9.191 1.00 93.69 85 LEU A N 1
ATOM 684 C CA . LEU A 1 85 ? 4.230 -1.695 -10.051 1.00 93.69 85 LEU A CA 1
ATOM 685 C C . LEU A 1 85 ? 5.184 -2.850 -9.745 1.00 93.69 85 LEU A C 1
ATOM 687 O O . LEU A 1 85 ? 5.991 -2.772 -8.815 1.00 93.69 85 LEU A O 1
ATOM 691 N N . TYR A 1 86 ? 5.057 -3.934 -10.512 1.00 96.69 86 TYR A N 1
ATOM 692 C CA . TYR A 1 86 ? 5.753 -5.203 -10.303 1.00 96.69 86 TYR A CA 1
ATOM 693 C C . TYR A 1 86 ? 6.532 -5.578 -11.565 1.00 96.69 86 TYR A C 1
ATOM 695 O O . TYR A 1 86 ? 5.946 -5.908 -12.594 1.00 96.69 86 TYR A O 1
ATOM 703 N N . GLY A 1 87 ? 7.862 -5.522 -11.511 1.00 95.44 87 GLY A N 1
ATOM 704 C CA . GLY A 1 87 ? 8.689 -5.849 -12.672 1.00 95.44 87 GLY A CA 1
ATOM 705 C C . GLY A 1 87 ? 10.085 -5.249 -12.613 1.00 95.44 87 GLY A C 1
ATOM 706 O O . GLY A 1 87 ? 10.586 -4.927 -11.538 1.00 95.44 87 GLY A O 1
ATOM 707 N N . LEU A 1 88 ? 10.735 -5.133 -13.774 1.00 93.38 88 LEU A N 1
ATOM 708 C CA . LEU A 1 88 ? 12.049 -4.497 -13.884 1.00 93.38 88 LEU A CA 1
ATOM 709 C C . LEU A 1 88 ? 11.981 -3.042 -13.424 1.00 93.38 88 LEU A C 1
ATOM 711 O O . LEU A 1 88 ? 11.061 -2.316 -13.787 1.00 93.38 88 LEU A O 1
ATOM 715 N N . ASP A 1 89 ? 12.990 -2.624 -12.667 1.00 91.12 89 ASP A N 1
ATOM 716 C CA . ASP A 1 89 ? 13.186 -1.231 -12.280 1.00 91.12 89 ASP A CA 1
ATOM 717 C C . ASP A 1 89 ? 13.596 -0.388 -13.511 1.00 91.12 89 ASP A C 1
ATOM 719 O O . ASP A 1 89 ? 14.716 -0.549 -14.011 1.00 91.12 89 ASP A O 1
ATOM 723 N N . PRO A 1 90 ? 12.735 0.511 -14.019 1.00 85.62 90 PRO A N 1
ATOM 724 C CA . PRO A 1 90 ? 13.026 1.295 -15.213 1.00 85.62 90 PRO A CA 1
ATOM 725 C C . PRO A 1 90 ? 14.011 2.435 -14.935 1.00 85.62 90 PRO A C 1
ATOM 727 O O . PRO A 1 90 ? 14.596 2.975 -15.869 1.00 85.62 90 PRO A O 1
ATOM 730 N N . LEU A 1 91 ? 14.202 2.801 -13.664 1.00 82.38 91 LEU A N 1
ATOM 731 C CA . LEU A 1 91 ? 15.081 3.887 -13.237 1.00 82.38 91 LEU A CA 1
ATOM 732 C C . LEU A 1 91 ? 16.470 3.376 -12.840 1.00 82.38 91 LEU A C 1
ATOM 734 O O . LEU A 1 91 ? 17.360 4.178 -12.554 1.00 82.38 91 LEU A O 1
ATOM 738 N N . ASN A 1 92 ? 16.691 2.057 -12.852 1.00 82.31 92 ASN A N 1
ATOM 739 C CA . ASN A 1 92 ? 18.004 1.493 -12.591 1.00 82.31 92 ASN A CA 1
ATOM 740 C C . ASN A 1 92 ? 18.870 1.470 -13.851 1.00 82.31 92 ASN A C 1
ATOM 742 O O . ASN A 1 92 ? 18.655 0.612 -14.714 1.00 82.31 92 ASN A O 1
ATOM 746 N N . PRO A 1 93 ? 19.932 2.288 -13.948 1.00 78.12 93 PRO A N 1
ATOM 747 C CA . PRO A 1 93 ? 20.797 2.259 -15.122 1.00 78.12 93 PRO A CA 1
ATOM 748 C C . PRO A 1 93 ? 21.468 0.892 -15.300 1.00 78.12 93 PRO A C 1
ATOM 750 O O . PRO A 1 93 ? 21.726 0.480 -16.430 1.00 78.12 93 PRO A O 1
ATOM 753 N N . VAL A 1 94 ? 21.683 0.137 -14.211 1.00 83.00 94 VAL A N 1
ATOM 754 C CA . VAL A 1 94 ? 22.289 -1.201 -14.273 1.00 83.00 94 VAL A CA 1
ATOM 755 C C . VAL A 1 94 ? 21.455 -2.170 -15.112 1.00 83.00 94 VAL A C 1
ATOM 757 O O . VAL A 1 94 ? 22.026 -3.024 -15.783 1.00 83.00 94 VAL A O 1
ATOM 760 N N . ASN A 1 95 ? 20.130 -2.001 -15.164 1.00 85.31 95 ASN A N 1
ATOM 761 C CA . ASN A 1 95 ? 19.280 -2.847 -16.000 1.00 85.31 95 ASN A CA 1
ATOM 762 C C . ASN A 1 95 ? 19.577 -2.696 -17.500 1.00 85.31 95 ASN A C 1
ATOM 764 O O . ASN A 1 95 ? 19.373 -3.661 -18.241 1.00 85.31 95 ASN A O 1
ATOM 768 N N . ALA A 1 96 ? 20.082 -1.533 -17.930 1.00 82.44 96 ALA A N 1
ATOM 769 C CA . ALA A 1 96 ? 20.449 -1.248 -19.317 1.00 82.44 96 ALA A CA 1
ATOM 770 C C . ALA A 1 96 ? 21.921 -1.568 -19.634 1.00 82.44 96 ALA A C 1
ATOM 772 O O . ALA A 1 96 ? 22.221 -2.027 -20.732 1.00 82.44 96 ALA A O 1
ATOM 773 N N . ILE A 1 97 ? 22.838 -1.346 -18.685 1.00 84.62 97 ILE A N 1
ATOM 774 C CA . ILE A 1 97 ? 24.293 -1.457 -18.926 1.00 84.62 97 ILE A CA 1
ATOM 775 C C . ILE A 1 97 ? 24.901 -2.799 -18.493 1.00 84.62 97 ILE A C 1
ATOM 777 O O . ILE A 1 97 ? 26.100 -3.014 -18.654 1.00 84.62 97 ILE A O 1
ATOM 781 N N . SER A 1 98 ? 24.109 -3.689 -17.894 1.00 87.06 98 SER A N 1
ATOM 782 C CA . SER A 1 98 ? 24.588 -4.938 -17.300 1.00 87.06 98 SER A CA 1
ATOM 783 C C . SER A 1 98 ? 23.595 -6.092 -17.484 1.00 87.06 98 SER A C 1
ATOM 785 O O . SER A 1 98 ? 22.394 -5.921 -17.731 1.00 87.06 98 SER A O 1
ATOM 787 N N . ASN A 1 99 ? 24.121 -7.312 -17.362 1.00 84.31 99 ASN A N 1
ATOM 788 C CA . ASN A 1 99 ? 23.343 -8.546 -17.306 1.00 84.31 99 ASN A CA 1
ATOM 789 C C . ASN A 1 99 ? 22.655 -8.761 -15.944 1.00 84.31 99 ASN A C 1
ATOM 791 O O . ASN A 1 99 ? 21.819 -9.652 -15.821 1.00 84.31 99 ASN A O 1
ATOM 795 N N . VAL A 1 100 ? 22.970 -7.950 -14.932 1.00 87.62 100 VAL A N 1
ATOM 796 C CA . VAL A 1 100 ? 22.317 -7.990 -13.620 1.00 87.62 100 VAL A CA 1
ATOM 797 C C . VAL A 1 100 ? 21.001 -7.226 -13.686 1.00 87.62 100 VAL A C 1
ATOM 799 O O . VAL A 1 100 ? 20.989 -6.019 -13.929 1.00 87.62 100 VAL A O 1
ATOM 802 N N . LYS A 1 101 ? 19.894 -7.928 -13.434 1.00 88.94 101 LYS A N 1
ATOM 803 C CA . LYS A 1 101 ? 18.553 -7.341 -13.406 1.00 88.94 101 LYS A CA 1
ATOM 804 C C . LYS A 1 101 ? 18.112 -7.026 -11.979 1.00 88.94 101 LYS A C 1
ATOM 806 O O . LYS A 1 101 ? 18.265 -7.842 -11.075 1.00 88.94 101 LYS A O 1
ATOM 811 N N . ARG A 1 102 ? 17.562 -5.830 -11.794 1.00 92.12 102 ARG A N 1
ATOM 812 C CA . ARG A 1 102 ? 16.921 -5.347 -10.572 1.00 92.12 102 ARG A CA 1
ATOM 813 C C . ARG A 1 102 ? 15.433 -5.194 -10.815 1.00 92.12 102 ARG A C 1
ATOM 815 O O . ARG A 1 102 ? 15.018 -4.586 -11.803 1.00 92.12 102 ARG A O 1
ATOM 822 N N . TYR A 1 103 ? 14.669 -5.739 -9.885 1.00 93.94 103 TYR A N 1
ATOM 823 C CA . TYR A 1 103 ? 13.219 -5.758 -9.912 1.00 93.94 103 TYR A CA 1
ATOM 824 C C . TYR A 1 103 ? 12.675 -4.973 -8.727 1.00 93.94 103 TYR A C 1
ATOM 826 O O . TYR A 1 103 ? 13.320 -4.900 -7.680 1.00 93.94 103 TYR A O 1
ATOM 834 N N . ILE A 1 104 ? 11.481 -4.423 -8.893 1.00 94.00 104 ILE A N 1
ATOM 835 C CA . ILE A 1 104 ? 10.734 -3.734 -7.847 1.00 94.00 104 ILE A CA 1
ATOM 836 C C . ILE A 1 104 ? 9.339 -4.334 -7.731 1.00 94.00 104 ILE A C 1
ATOM 838 O O . ILE A 1 104 ? 8.759 -4.802 -8.713 1.00 94.00 104 ILE A O 1
ATOM 842 N N . ALA A 1 105 ? 8.817 -4.302 -6.509 1.00 94.69 105 ALA A N 1
ATOM 843 C CA . ALA A 1 105 ? 7.415 -4.525 -6.220 1.00 94.69 105 ALA A CA 1
ATOM 844 C C . ALA A 1 105 ? 6.931 -3.419 -5.281 1.00 94.69 105 ALA A C 1
ATOM 846 O O . ALA A 1 105 ? 7.309 -3.388 -4.112 1.00 94.69 105 ALA A O 1
ATOM 847 N N . THR A 1 106 ? 6.164 -2.469 -5.810 1.00 90.56 106 THR A N 1
ATOM 848 C CA . THR A 1 106 ? 5.683 -1.297 -5.063 1.00 90.56 106 THR A CA 1
ATOM 849 C C . THR A 1 106 ? 4.344 -0.812 -5.619 1.00 90.56 106 THR A C 1
ATOM 851 O O . THR A 1 106 ? 3.799 -1.430 -6.532 1.00 90.56 106 THR A O 1
ATOM 854 N N . GLY A 1 107 ? 3.806 0.286 -5.090 1.00 88.81 107 GLY A N 1
ATOM 855 C CA . GLY A 1 107 ? 2.612 0.927 -5.634 1.00 88.81 107 GLY A CA 1
ATOM 856 C C . GLY A 1 107 ? 1.344 0.095 -5.449 1.00 88.81 107 GLY A C 1
ATOM 857 O O . GLY A 1 107 ? 0.470 0.110 -6.302 1.00 88.81 107 GLY A O 1
ATOM 858 N N . ASP A 1 108 ? 1.272 -0.705 -4.387 1.00 88.44 108 ASP A N 1
ATOM 859 C CA . ASP A 1 108 ? 0.163 -1.618 -4.110 1.00 88.44 108 ASP A CA 1
ATOM 860 C C . ASP A 1 108 ? -1.115 -0.914 -3.627 1.00 88.44 108 ASP A C 1
ATOM 862 O O . ASP A 1 108 ? -2.112 -1.595 -3.399 1.00 88.44 108 ASP A O 1
ATOM 866 N N . SER A 1 109 ? -1.111 0.417 -3.472 1.00 86.00 109 SER A N 1
ATOM 867 C CA . SER A 1 109 ? -2.301 1.222 -3.142 1.00 86.00 109 SER A CA 1
ATOM 868 C C . SER A 1 109 ? -3.029 0.732 -1.877 1.00 86.00 109 SER A C 1
ATOM 870 O O . SER A 1 109 ? -4.254 0.648 -1.823 1.00 86.00 109 SER A O 1
ATOM 872 N N . GLY A 1 110 ? -2.265 0.304 -0.865 1.00 81.19 110 GLY A N 1
ATOM 873 C CA . GLY A 1 110 ? -2.803 -0.258 0.381 1.00 81.19 110 GLY A CA 1
ATOM 874 C C . GLY A 1 110 ? -3.291 -1.710 0.284 1.00 81.19 110 GLY A C 1
ATOM 875 O O . GLY A 1 110 ? -3.753 -2.267 1.279 1.00 81.19 110 GLY A O 1
ATOM 876 N N . GLN A 1 111 ? -3.147 -2.361 -0.873 1.00 86.44 111 GLN A N 1
ATOM 877 C CA . GLN A 1 111 ? -3.510 -3.763 -1.111 1.00 86.44 111 GLN A CA 1
ATOM 878 C C . GLN A 1 111 ? -2.314 -4.714 -0.980 1.00 86.44 111 GLN A C 1
ATOM 880 O O . GLN A 1 111 ? -2.219 -5.706 -1.703 1.00 86.44 111 GLN A O 1
ATOM 885 N N . GLY A 1 112 ? -1.408 -4.453 -0.036 1.00 87.06 112 GLY A N 1
ATOM 886 C CA . GLY A 1 112 ? -0.113 -5.129 0.066 1.00 87.06 112 GLY A CA 1
ATOM 887 C C . GLY A 1 112 ? -0.170 -6.653 0.126 1.00 87.06 112 GLY A C 1
ATOM 888 O O . GLY A 1 112 ? 0.676 -7.304 -0.479 1.00 87.06 112 GLY A O 1
ATOM 889 N N . MET A 1 113 ? -1.173 -7.253 0.778 1.00 89.69 113 MET A N 1
ATOM 890 C CA . MET A 1 113 ? -1.313 -8.720 0.817 1.00 89.69 113 MET A CA 1
ATOM 891 C C . MET A 1 113 ? -1.619 -9.307 -0.567 1.00 89.69 113 MET A C 1
ATOM 893 O O . MET A 1 113 ? -0.932 -10.220 -1.023 1.00 89.69 113 MET A O 1
ATOM 897 N N . THR A 1 114 ? -2.623 -8.759 -1.253 1.00 92.50 114 THR A N 1
ATOM 898 C CA . THR A 1 114 ? -3.014 -9.193 -2.601 1.00 92.50 114 THR A CA 1
ATOM 899 C C . THR A 1 114 ? -1.919 -8.854 -3.611 1.00 92.50 114 THR A C 1
ATOM 901 O O . THR A 1 114 ? -1.498 -9.704 -4.394 1.00 92.50 114 THR A O 1
ATOM 904 N N . GLY A 1 115 ? -1.406 -7.626 -3.542 1.00 94.12 115 GLY A N 1
ATOM 905 C CA . GLY A 1 115 ? -0.339 -7.120 -4.392 1.00 94.12 115 GLY A CA 1
ATOM 906 C C . GLY A 1 115 ? 0.953 -7.922 -4.274 1.00 94.12 115 GLY A C 1
ATOM 907 O O . GLY A 1 115 ? 1.541 -8.267 -5.293 1.00 94.12 115 GLY A O 1
ATOM 908 N N . SER A 1 116 ? 1.357 -8.313 -3.060 1.00 94.12 116 SER A N 1
ATOM 909 C CA . SER A 1 116 ? 2.551 -9.145 -2.849 1.00 94.12 116 SER A CA 1
ATOM 910 C C . SER A 1 116 ? 2.413 -10.527 -3.477 1.00 94.12 116 SER A C 1
ATOM 912 O O . SER A 1 116 ? 3.374 -11.030 -4.053 1.00 94.12 116 SER A O 1
ATOM 914 N N . ALA A 1 117 ? 1.228 -11.140 -3.405 1.00 97.31 117 ALA A N 1
ATOM 915 C CA . ALA A 1 117 ? 0.984 -12.433 -4.039 1.00 97.31 117 ALA A CA 1
ATOM 916 C C . ALA A 1 117 ? 1.088 -12.335 -5.571 1.00 97.31 117 ALA A C 1
ATOM 918 O O . ALA A 1 117 ? 1.757 -13.155 -6.198 1.00 97.31 117 ALA A O 1
ATOM 919 N N . ILE A 1 118 ? 0.492 -11.297 -6.168 1.00 97.44 118 ILE A N 1
ATOM 920 C CA . ILE A 1 118 ? 0.586 -11.035 -7.612 1.00 97.44 118 ILE A CA 1
ATOM 921 C C . ILE A 1 118 ? 2.039 -10.748 -8.014 1.00 97.44 118 ILE A C 1
ATOM 923 O O . ILE A 1 118 ? 2.549 -11.342 -8.964 1.00 97.44 118 ILE A O 1
ATOM 927 N N . ALA A 1 119 ? 2.727 -9.881 -7.268 1.00 97.62 119 ALA A N 1
ATOM 928 C CA . ALA A 1 119 ? 4.121 -9.539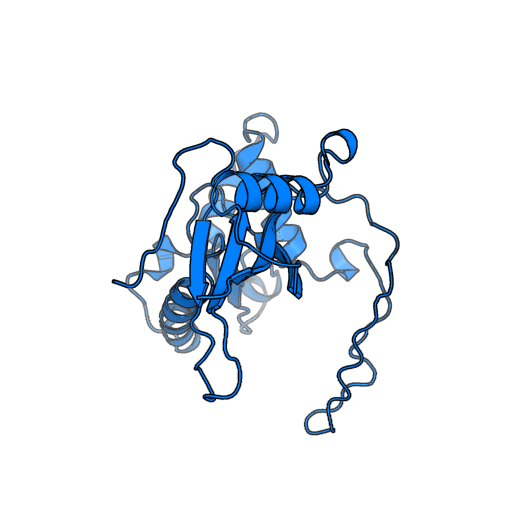 -7.511 1.00 97.62 119 ALA A CA 1
ATOM 929 C C . ALA A 1 119 ? 5.025 -10.773 -7.439 1.00 97.62 119 ALA A C 1
ATOM 931 O O . ALA A 1 119 ? 5.881 -10.945 -8.301 1.00 97.62 119 ALA A O 1
ATOM 932 N N . ALA A 1 120 ? 4.818 -11.660 -6.462 1.00 97.81 120 ALA A N 1
ATOM 933 C CA . ALA A 1 120 ? 5.598 -12.884 -6.326 1.00 97.81 120 ALA A CA 1
ATOM 934 C C . ALA A 1 120 ? 5.489 -13.779 -7.570 1.00 97.81 120 ALA A C 1
ATOM 936 O O . ALA A 1 120 ? 6.510 -14.276 -8.041 1.00 97.81 120 ALA A O 1
ATOM 937 N N . LEU A 1 121 ? 4.284 -13.940 -8.131 1.00 98.00 121 LEU A N 1
ATOM 938 C CA . LEU A 1 121 ? 4.067 -14.723 -9.354 1.00 98.00 121 LEU A CA 1
ATOM 939 C C . LEU A 1 121 ? 4.785 -14.101 -10.557 1.00 98.00 121 LEU A C 1
ATOM 941 O O . LEU A 1 121 ? 5.555 -14.775 -11.242 1.00 98.00 121 LEU A O 1
ATOM 945 N N . ILE A 1 122 ? 4.589 -12.797 -10.768 1.00 98.19 122 ILE A N 1
ATOM 946 C CA . ILE A 1 122 ? 5.184 -12.069 -11.894 1.00 98.19 122 ILE A CA 1
ATOM 947 C C . ILE A 1 122 ? 6.712 -12.078 -11.791 1.00 98.19 122 ILE A C 1
ATOM 949 O O . ILE A 1 122 ? 7.402 -12.433 -12.745 1.00 98.19 122 ILE A O 1
ATOM 953 N N . LEU A 1 123 ? 7.260 -11.715 -10.629 1.00 97.88 123 LEU A N 1
ATOM 954 C CA . LEU A 1 123 ? 8.703 -11.622 -10.432 1.00 97.88 123 LEU A CA 1
ATOM 955 C C . LEU A 1 123 ? 9.383 -12.990 -10.503 1.00 97.88 123 LEU A C 1
ATOM 957 O O . LEU A 1 123 ? 10.480 -13.073 -11.050 1.00 97.88 123 LEU A O 1
ATOM 961 N N . ALA A 1 124 ? 8.753 -14.061 -10.010 1.00 98.12 124 ALA A N 1
ATOM 962 C CA . ALA A 1 124 ? 9.307 -15.409 -10.119 1.00 98.12 124 ALA A CA 1
ATOM 963 C C . ALA A 1 124 ? 9.498 -15.837 -11.583 1.00 98.12 124 ALA A C 1
ATOM 965 O O . ALA A 1 124 ? 10.542 -16.406 -11.925 1.00 98.12 124 ALA A O 1
ATOM 966 N N . ASP A 1 125 ? 8.531 -15.538 -12.453 1.00 98.19 125 ASP A N 1
ATOM 967 C CA . ASP A 1 125 ? 8.639 -15.810 -13.887 1.00 98.19 125 ASP A CA 1
ATOM 968 C C . ASP A 1 125 ? 9.690 -14.922 -14.558 1.00 98.19 125 ASP A C 1
ATOM 970 O O . ASP A 1 125 ? 10.579 -15.449 -15.230 1.00 98.19 125 ASP A O 1
ATOM 974 N N . LEU A 1 126 ? 9.678 -13.609 -14.301 1.00 96.25 126 LEU A N 1
ATOM 975 C CA . LEU A 1 126 ? 10.653 -12.679 -14.884 1.00 96.25 126 LEU A CA 1
ATOM 976 C C . LEU A 1 126 ? 12.100 -13.011 -14.483 1.00 96.25 126 LEU A C 1
ATOM 978 O O . LEU A 1 126 ? 12.986 -13.037 -15.337 1.00 96.25 126 LEU A O 1
ATOM 982 N N . ILE A 1 127 ? 12.344 -13.327 -13.205 1.00 95.94 127 ILE A N 1
ATOM 983 C CA . ILE A 1 127 ? 13.662 -13.758 -12.702 1.00 95.94 127 ILE A CA 1
ATOM 984 C C . ILE A 1 127 ? 14.102 -15.060 -13.380 1.00 95.94 127 ILE A C 1
ATOM 986 O O . ILE A 1 127 ? 15.283 -15.231 -13.680 1.00 95.94 127 ILE A O 1
ATOM 990 N N . SER A 1 128 ? 13.156 -15.955 -13.662 1.00 96.62 128 SER A N 1
ATOM 991 C CA . SER A 1 128 ? 13.410 -17.217 -14.360 1.00 96.62 128 SER A CA 1
ATOM 992 C C . SER A 1 128 ? 13.475 -17.078 -15.886 1.00 96.62 128 SER A C 1
ATOM 994 O O . SER A 1 128 ? 13.493 -18.097 -16.576 1.00 96.62 128 SER A O 1
ATOM 996 N N . ALA A 1 129 ? 13.466 -15.852 -16.421 1.00 93.94 129 ALA A N 1
ATOM 997 C CA . ALA A 1 129 ? 13.399 -15.564 -17.854 1.00 93.94 129 ALA A CA 1
ATOM 998 C C . ALA A 1 129 ? 12.202 -16.232 -18.570 1.00 93.94 129 ALA A C 1
ATOM 1000 O O . ALA A 1 129 ? 12.291 -16.594 -19.745 1.00 93.94 129 ALA A O 1
ATOM 1001 N N . ARG A 1 130 ? 11.074 -16.392 -17.867 1.00 96.62 130 ARG A N 1
ATOM 1002 C CA . ARG A 1 130 ? 9.804 -16.874 -18.423 1.00 96.62 130 ARG A CA 1
ATOM 1003 C C . ARG A 1 130 ? 8.836 -15.707 -18.649 1.00 96.62 130 ARG A C 1
ATOM 1005 O O . ARG A 1 130 ? 8.795 -14.786 -17.832 1.00 96.62 130 ARG A O 1
ATOM 1012 N N . PRO A 1 131 ? 8.035 -15.732 -19.727 1.00 94.94 131 PRO A N 1
ATOM 1013 C CA . PRO A 1 131 ? 6.976 -14.751 -19.917 1.00 94.94 131 PRO A CA 1
ATOM 1014 C C . PRO A 1 131 ? 5.839 -14.988 -18.914 1.00 94.94 131 PRO A C 1
ATOM 1016 O O . PRO A 1 131 ? 5.435 -16.130 -18.706 1.00 94.94 131 PRO A O 1
ATOM 1019 N N . HIS A 1 132 ? 5.286 -13.910 -18.353 1.00 97.81 132 HIS A N 1
ATOM 1020 C CA . HIS A 1 132 ? 4.099 -13.953 -17.496 1.00 97.81 132 HIS A CA 1
ATOM 1021 C C . HIS A 1 132 ? 2.957 -13.145 -18.147 1.00 97.81 132 HIS A C 1
ATOM 1023 O O . HIS A 1 132 ? 3.191 -11.998 -18.532 1.00 97.81 132 HIS A O 1
ATOM 1029 N N . PRO A 1 133 ? 1.714 -13.663 -18.233 1.00 97.50 133 PRO A N 1
ATOM 1030 C CA . PRO A 1 133 ? 0.605 -12.994 -18.933 1.00 97.50 133 PRO A CA 1
ATOM 1031 C C . PRO A 1 133 ? 0.265 -11.585 -18.427 1.00 97.50 133 PRO A C 1
ATOM 1033 O O . PRO A 1 133 ? -0.241 -10.757 -19.174 1.00 97.50 133 PRO A O 1
ATOM 1036 N N . TRP A 1 134 ? 0.527 -11.313 -17.148 1.00 97.38 134 TRP A N 1
ATOM 1037 C CA . TRP A 1 134 ? 0.278 -10.011 -16.514 1.00 97.38 134 TRP A CA 1
ATOM 1038 C C . TRP A 1 134 ? 1.511 -9.097 -16.426 1.00 97.38 134 TRP A C 1
ATOM 1040 O O . TRP A 1 134 ? 1.419 -8.031 -15.822 1.00 97.38 134 TRP A O 1
ATOM 1050 N N . ALA A 1 135 ? 2.661 -9.492 -16.987 1.00 96.06 135 ALA A N 1
ATOM 1051 C CA . ALA A 1 135 ? 3.906 -8.729 -16.844 1.00 96.06 135 ALA A CA 1
ATOM 1052 C C . ALA A 1 135 ? 3.782 -7.296 -17.384 1.00 96.06 135 ALA A C 1
ATOM 1054 O O . ALA A 1 135 ? 4.179 -6.357 -16.702 1.00 96.06 135 ALA A O 1
ATOM 1055 N N . ASP A 1 136 ? 3.178 -7.117 -18.560 1.00 94.38 136 ASP A N 1
ATOM 1056 C CA . ASP A 1 136 ? 3.026 -5.791 -19.170 1.00 94.38 136 ASP A CA 1
ATOM 1057 C C . ASP A 1 136 ? 2.046 -4.906 -18.392 1.00 94.38 136 ASP A C 1
ATOM 1059 O O . ASP A 1 136 ? 2.301 -3.717 -18.204 1.00 94.38 136 ASP A O 1
ATOM 1063 N N . LEU A 1 137 ? 0.963 -5.496 -17.871 1.00 94.69 137 LEU A N 1
ATOM 1064 C CA . LEU A 1 137 ? -0.050 -4.789 -17.083 1.00 94.69 137 LEU A CA 1
ATOM 1065 C C . LEU A 1 137 ? 0.539 -4.198 -15.795 1.00 94.69 137 LEU A C 1
ATOM 1067 O O . LEU A 1 137 ? 0.243 -3.059 -15.448 1.00 94.69 137 LEU A O 1
ATOM 1071 N N . TYR A 1 138 ? 1.385 -4.958 -15.098 1.00 95.19 138 TYR A N 1
ATOM 1072 C CA . TYR A 1 138 ? 2.009 -4.519 -13.846 1.00 95.19 138 TYR A CA 1
ATOM 1073 C C . TYR A 1 138 ? 3.396 -3.898 -14.039 1.00 95.19 138 TYR A C 1
ATOM 1075 O O . TYR A 1 138 ? 3.978 -3.415 -13.067 1.00 95.19 138 TYR A O 1
ATOM 1083 N N . SER A 1 139 ? 3.911 -3.846 -15.270 1.00 94.56 139 SER A N 1
ATOM 1084 C CA . SER A 1 139 ? 5.246 -3.326 -15.565 1.00 94.56 139 SER A CA 1
ATOM 1085 C C . SER A 1 139 ? 5.415 -1.908 -15.015 1.00 94.56 139 SER A C 1
ATOM 1087 O O . SER A 1 139 ? 4.630 -1.024 -15.373 1.00 94.56 139 SER A O 1
ATOM 1089 N N . PRO A 1 140 ? 6.450 -1.634 -14.198 1.00 91.62 140 PRO A N 1
ATOM 1090 C CA . PRO A 1 140 ? 6.717 -0.278 -13.736 1.00 91.62 140 PRO A CA 1
ATOM 1091 C C . PRO A 1 140 ? 6.991 0.706 -14.876 1.00 91.62 140 PRO A C 1
ATOM 1093 O O . PRO A 1 140 ? 6.699 1.898 -14.761 1.00 91.62 140 PRO A O 1
ATOM 1096 N N . SER A 1 141 ? 7.488 0.206 -16.013 1.00 88.69 141 SER A N 1
ATOM 1097 C CA . SER A 1 141 ? 7.727 1.022 -17.201 1.00 88.69 141 SER A CA 1
ATOM 1098 C C . SER A 1 141 ? 6.451 1.631 -17.789 1.00 88.69 141 SER A C 1
ATOM 1100 O O . SER A 1 141 ? 6.539 2.632 -18.500 1.00 88.69 141 SER A O 1
ATOM 1102 N N . ARG A 1 142 ? 5.264 1.084 -17.479 1.00 87.69 142 ARG A N 1
ATOM 1103 C CA . ARG A 1 142 ? 3.989 1.608 -17.996 1.00 87.69 142 ARG A CA 1
ATOM 1104 C C . ARG A 1 142 ? 3.750 3.062 -17.581 1.00 87.69 142 ARG A C 1
ATOM 1106 O O . ARG A 1 142 ? 3.207 3.841 -18.354 1.00 87.69 142 ARG A O 1
ATOM 1113 N N . ILE A 1 143 ? 4.226 3.438 -16.392 1.00 75.06 143 ILE A N 1
ATOM 1114 C CA . ILE A 1 143 ? 4.095 4.799 -15.863 1.00 75.06 143 ILE A CA 1
ATOM 1115 C C . ILE A 1 143 ? 5.220 5.690 -16.384 1.00 75.06 143 ILE A C 1
ATOM 1117 O O . ILE A 1 143 ? 4.991 6.856 -16.686 1.00 75.06 143 ILE A O 1
ATOM 1121 N N . THR A 1 144 ? 6.429 5.153 -16.566 1.00 64.06 144 THR A N 1
ATOM 1122 C CA . THR A 1 144 ? 7.532 5.937 -17.140 1.00 64.06 144 THR A CA 1
ATOM 1123 C C . THR A 1 144 ? 7.332 6.256 -18.617 1.00 64.06 144 THR A C 1
ATOM 1125 O O . THR A 1 144 ? 7.773 7.304 -19.072 1.00 64.06 144 THR A O 1
ATOM 1128 N N . SER A 1 145 ? 6.618 5.418 -19.372 1.00 58.00 145 SER A N 1
ATOM 1129 C CA . SER A 1 145 ? 6.232 5.752 -20.748 1.00 58.00 145 SER A CA 1
ATOM 1130 C C . SER A 1 145 ? 5.298 6.965 -20.806 1.00 58.00 145 SER A C 1
ATOM 1132 O O . SER A 1 145 ? 5.382 7.737 -21.756 1.00 58.00 145 SER A O 1
ATOM 1134 N N . ALA A 1 146 ? 4.491 7.199 -19.764 1.00 51.81 146 ALA A N 1
ATOM 1135 C CA . ALA A 1 146 ? 3.723 8.435 -19.616 1.00 51.81 146 ALA A CA 1
ATOM 1136 C C . ALA A 1 146 ? 4.602 9.658 -19.269 1.00 51.81 146 ALA A C 1
ATOM 1138 O O . ALA A 1 146 ? 4.168 10.786 -19.465 1.00 51.81 146 ALA A O 1
ATOM 1139 N N . LEU A 1 147 ? 5.846 9.461 -18.808 1.00 47.44 147 LEU A N 1
ATOM 1140 C CA . LEU A 1 147 ? 6.819 10.533 -18.529 1.00 47.44 147 LEU A CA 1
ATOM 1141 C C . LEU A 1 147 ? 7.672 10.940 -19.734 1.00 47.44 147 LEU A C 1
ATOM 1143 O O . LEU A 1 147 ? 8.325 11.975 -19.679 1.00 47.44 147 LEU A O 1
ATOM 1147 N N . ASN A 1 148 ? 7.669 10.155 -20.815 1.00 44.94 148 ASN A N 1
ATOM 1148 C CA . ASN A 1 148 ? 8.369 10.483 -22.064 1.00 44.94 148 ASN A CA 1
ATOM 1149 C C . ASN A 1 148 ? 7.606 11.491 -22.946 1.00 44.94 148 ASN A C 1
ATOM 1151 O O . ASN A 1 148 ? 8.037 11.775 -24.064 1.00 44.94 148 ASN A O 1
ATOM 1155 N N . ILE A 1 149 ? 6.483 12.036 -22.468 1.00 45.31 149 ILE A N 1
ATOM 1156 C CA . ILE A 1 149 ? 5.777 13.126 -23.144 1.00 45.31 149 ILE A CA 1
ATOM 1157 C C . ILE A 1 149 ? 6.615 14.394 -22.945 1.00 45.31 149 ILE A C 1
ATOM 1159 O O . ILE A 1 149 ? 6.956 14.765 -21.825 1.00 45.31 149 ILE A O 1
ATOM 1163 N N . SER A 1 150 ? 6.997 15.024 -24.052 1.00 42.38 150 SER A N 1
ATOM 1164 C CA . SER A 1 150 ? 8.030 16.061 -24.167 1.00 42.38 150 SER A CA 1
ATOM 1165 C C . SER A 1 150 ? 7.684 17.425 -23.553 1.00 42.38 150 SER A C 1
ATOM 1167 O O . SER A 1 150 ? 8.253 18.436 -23.956 1.00 42.38 150 SER A O 1
ATOM 1169 N N . SER A 1 151 ? 6.785 17.486 -22.576 1.00 48.97 151 SER A N 1
ATOM 1170 C CA . SER A 1 151 ? 6.544 18.696 -21.803 1.00 48.97 151 SER A CA 1
ATOM 1171 C C . SER A 1 151 ? 6.200 18.305 -20.358 1.00 48.97 151 SER A C 1
ATOM 1173 O O . SER A 1 151 ? 5.290 17.526 -20.083 1.00 48.97 151 SER A O 1
ATOM 1175 N N . LEU A 1 152 ? 6.940 18.863 -19.395 1.00 45.97 152 LEU A N 1
ATOM 1176 C CA . LEU A 1 152 ? 6.557 18.851 -17.971 1.00 45.97 152 LEU A CA 1
ATOM 1177 C C . LEU A 1 152 ? 5.233 19.610 -17.726 1.00 45.97 152 LEU A C 1
ATOM 1179 O O . LEU A 1 152 ? 4.719 19.606 -16.612 1.00 45.97 152 LEU A O 1
ATOM 1183 N N . GLU A 1 153 ? 4.720 20.266 -18.766 1.00 49.97 153 GLU A N 1
ATOM 1184 C CA . GLU A 1 153 ? 3.565 21.157 -18.816 1.00 49.97 153 GLU A CA 1
ATOM 1185 C C . GLU A 1 153 ? 2.257 20.367 -19.014 1.00 49.97 153 GLU A C 1
ATOM 1187 O O . GLU A 1 153 ? 1.246 20.704 -18.403 1.00 49.97 153 GLU A O 1
ATOM 1192 N N . ASP A 1 154 ? 2.303 19.276 -19.795 1.00 48.69 154 ASP A N 1
ATOM 1193 C CA . ASP A 1 154 ? 1.163 18.386 -20.084 1.00 48.69 154 ASP A CA 1
ATOM 1194 C C . ASP A 1 154 ? 1.037 17.221 -19.090 1.00 48.69 154 ASP A C 1
ATOM 1196 O O . ASP A 1 154 ? 0.024 16.513 -19.056 1.00 48.69 154 ASP A O 1
ATOM 1200 N N . LEU A 1 155 ? 2.051 17.015 -18.245 1.00 54.03 155 LEU A N 1
ATOM 1201 C CA . LEU A 1 155 ? 1.949 16.108 -17.111 1.00 54.03 155 LEU A CA 1
ATOM 1202 C C . LEU A 1 155 ? 1.005 16.733 -16.085 1.00 54.03 155 LEU A C 1
ATOM 1204 O O . LEU A 1 155 ? 1.412 17.524 -15.232 1.00 54.03 155 LEU A O 1
ATOM 1208 N N . GLY A 1 156 ? -0.269 16.337 -16.151 1.00 58.53 156 GLY A N 1
ATOM 1209 C CA . GLY A 1 156 ? -1.233 16.611 -15.092 1.00 58.53 156 GLY A CA 1
ATOM 1210 C C . GLY A 1 156 ? -0.607 16.340 -13.719 1.00 58.53 156 GLY A C 1
ATOM 1211 O O . GLY A 1 156 ? 0.198 15.414 -13.554 1.00 58.53 156 GLY A O 1
ATOM 1212 N N . SER A 1 157 ? -0.955 17.163 -12.727 1.00 65.38 157 SER A N 1
ATOM 1213 C CA . SER A 1 157 ? -0.319 17.168 -11.399 1.00 65.38 157 SER A CA 1
ATOM 1214 C C . SER A 1 157 ? -0.241 15.778 -10.754 1.00 65.38 157 SER A C 1
ATOM 1216 O O . SER A 1 157 ? 0.694 15.483 -10.008 1.00 65.38 157 SER A O 1
ATOM 1218 N N . GLU A 1 158 ? -1.196 14.911 -11.080 1.00 60.22 158 GLU A N 1
ATOM 1219 C CA . GLU A 1 158 ? -1.298 13.544 -10.590 1.00 60.22 158 GLU A CA 1
ATOM 1220 C C . GLU A 1 158 ? -0.242 12.605 -11.197 1.00 60.22 158 GLU A C 1
ATOM 1222 O O . GLU A 1 158 ? 0.483 11.950 -10.449 1.00 60.22 158 GLU A O 1
ATOM 1227 N N . ALA A 1 159 ? -0.061 12.612 -12.522 1.00 63.19 159 ALA A N 1
ATOM 1228 C CA . ALA A 1 159 ? 0.963 11.812 -13.201 1.00 63.19 159 ALA A CA 1
ATOM 1229 C C . ALA A 1 159 ? 2.379 12.227 -12.765 1.00 63.19 159 ALA A C 1
ATOM 1231 O O . ALA A 1 159 ? 3.227 11.382 -12.459 1.00 63.19 159 ALA A O 1
ATOM 1232 N N . ALA A 1 160 ? 2.612 13.538 -12.633 1.00 65.00 160 ALA A N 1
ATOM 1233 C CA . ALA A 1 160 ? 3.869 14.076 -12.121 1.00 65.00 160 ALA A CA 1
ATOM 1234 C C . ALA A 1 160 ? 4.129 13.677 -10.656 1.00 65.00 160 ALA A C 1
ATOM 1236 O O . ALA A 1 160 ? 5.281 13.508 -10.248 1.00 65.00 160 ALA A O 1
ATOM 1237 N N . ALA A 1 161 ? 3.085 13.558 -9.830 1.00 64.69 161 ALA A N 1
ATOM 1238 C CA . ALA A 1 161 ? 3.224 13.122 -8.442 1.00 64.69 161 ALA A CA 1
ATOM 1239 C C . ALA A 1 161 ? 3.524 11.619 -8.335 1.00 64.69 161 ALA A C 1
ATOM 1241 O O . ALA A 1 161 ? 4.372 11.231 -7.530 1.00 64.69 161 ALA A O 1
ATOM 1242 N N . THR A 1 162 ? 2.890 10.785 -9.164 1.00 64.12 162 THR A N 1
ATOM 1243 C CA . THR A 1 162 ? 3.165 9.344 -9.217 1.00 64.12 162 THR A CA 1
ATOM 1244 C C . THR A 1 162 ? 4.596 9.068 -9.658 1.00 64.12 162 THR A C 1
ATOM 1246 O O . THR A 1 162 ? 5.300 8.310 -8.996 1.00 64.12 162 THR A O 1
ATOM 1249 N N . ALA A 1 163 ? 5.057 9.712 -10.727 1.00 68.06 163 ALA A N 1
ATOM 1250 C CA . ALA A 1 163 ? 6.418 9.561 -11.226 1.00 68.06 163 ALA A CA 1
ATOM 1251 C C . ALA A 1 163 ? 7.494 9.950 -10.209 1.00 68.06 163 ALA A C 1
ATOM 1253 O O . ALA A 1 163 ? 8.468 9.223 -10.022 1.00 68.06 163 ALA A O 1
ATOM 1254 N N . ARG A 1 164 ? 7.290 11.074 -9.512 1.00 68.00 164 ARG A N 1
ATOM 1255 C CA . ARG A 1 164 ? 8.167 11.493 -8.412 1.00 68.00 164 ARG A CA 1
ATOM 1256 C C . ARG A 1 164 ? 8.143 10.497 -7.258 1.00 68.00 164 ARG A C 1
ATOM 1258 O O . ARG A 1 164 ? 9.203 10.144 -6.763 1.00 68.00 164 ARG A O 1
ATOM 1265 N N . GLY A 1 165 ? 6.971 9.971 -6.896 1.00 65.94 165 GLY A N 1
ATOM 1266 C CA . GLY A 1 165 ? 6.859 8.909 -5.890 1.00 65.94 165 GLY A CA 1
ATOM 1267 C C . GLY A 1 165 ? 7.624 7.637 -6.265 1.00 65.94 165 GLY A C 1
ATOM 1268 O O . GLY A 1 165 ? 8.294 7.061 -5.410 1.00 65.94 165 GLY A O 1
ATOM 1269 N N . LEU A 1 166 ? 7.609 7.240 -7.544 1.00 69.50 166 LEU A N 1
ATOM 1270 C CA . LEU A 1 166 ? 8.405 6.108 -8.027 1.00 69.50 166 LEU A CA 1
ATOM 1271 C C . LEU A 1 166 ? 9.903 6.394 -7.883 1.00 69.50 166 LEU A C 1
ATOM 1273 O O . LEU A 1 166 ? 10.640 5.557 -7.368 1.00 69.50 166 LEU A O 1
ATOM 1277 N N . ALA A 1 167 ? 10.341 7.585 -8.296 1.00 70.25 167 ALA A N 1
ATOM 1278 C CA . ALA A 1 167 ? 11.731 8.007 -8.163 1.00 70.25 167 ALA A CA 1
ATOM 1279 C C . ALA A 1 167 ? 12.183 8.031 -6.693 1.00 70.25 167 ALA A C 1
ATOM 1281 O O . ALA A 1 167 ? 13.227 7.467 -6.380 1.00 70.25 167 ALA A O 1
ATOM 1282 N N . ASP A 1 168 ? 11.378 8.587 -5.785 1.00 67.00 168 ASP A N 1
ATOM 1283 C CA . ASP A 1 168 ? 11.665 8.620 -4.343 1.00 67.00 168 ASP A CA 1
ATOM 1284 C C . ASP A 1 168 ? 11.737 7.220 -3.718 1.00 67.00 168 ASP A C 1
ATOM 1286 O O . ASP A 1 168 ? 12.525 6.981 -2.802 1.00 67.00 168 ASP A O 1
ATOM 1290 N N . THR A 1 169 ? 10.905 6.295 -4.203 1.00 67.81 169 THR A N 1
ATOM 1291 C CA . THR A 1 169 ? 10.830 4.920 -3.689 1.00 67.81 169 THR A CA 1
ATOM 1292 C C . THR A 1 169 ? 12.015 4.075 -4.151 1.00 67.81 169 THR A C 1
ATOM 1294 O O . THR A 1 169 ? 12.490 3.207 -3.419 1.00 67.81 169 THR A O 1
ATOM 1297 N N . VAL A 1 170 ? 12.469 4.298 -5.384 1.00 69.75 170 VAL A N 1
ATOM 1298 C CA . VAL A 1 170 ? 13.358 3.371 -6.089 1.00 69.75 170 VAL A CA 1
ATOM 1299 C C . VAL A 1 170 ? 14.792 3.885 -6.179 1.00 69.75 170 VAL A C 1
ATOM 1301 O O . VAL A 1 170 ? 15.735 3.091 -6.130 1.00 69.75 170 VAL A O 1
ATOM 1304 N N . LEU A 1 171 ? 14.995 5.202 -6.278 1.00 69.12 171 LEU A N 1
ATOM 1305 C CA . LEU A 1 171 ? 16.341 5.755 -6.333 1.00 69.12 171 LEU A CA 1
ATOM 1306 C C . LEU A 1 171 ? 17.007 5.657 -4.956 1.00 69.12 171 LEU A C 1
ATOM 1308 O O . LEU A 1 171 ? 16.409 6.012 -3.936 1.00 69.12 171 LEU A O 1
ATOM 1312 N N . PRO A 1 172 ? 18.273 5.207 -4.893 1.00 61.56 172 PRO A N 1
ATOM 1313 C CA . PRO A 1 172 ? 18.993 5.188 -3.636 1.00 61.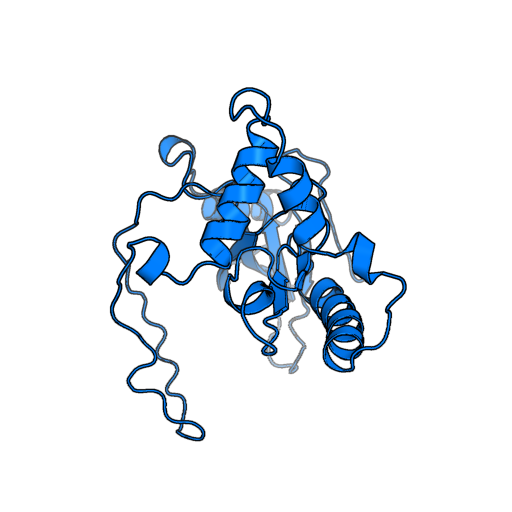56 172 PRO A CA 1
ATOM 1314 C C . PRO A 1 172 ? 19.063 6.608 -3.078 1.00 61.56 172 PRO A C 1
ATOM 1316 O O . PRO A 1 172 ? 19.312 7.570 -3.801 1.00 61.56 172 PRO A O 1
ATOM 1319 N N . ARG A 1 173 ? 18.893 6.739 -1.762 1.00 50.00 173 ARG A N 1
ATOM 1320 C CA . ARG A 1 173 ? 18.909 8.034 -1.068 1.00 50.00 173 ARG A CA 1
ATOM 1321 C C . ARG A 1 173 ? 20.139 8.895 -1.382 1.00 50.00 173 ARG A C 1
ATOM 1323 O O . ARG A 1 173 ? 20.032 10.115 -1.417 1.00 50.00 173 ARG A O 1
ATOM 1330 N N . SER A 1 174 ? 21.285 8.271 -1.662 1.00 51.00 174 SER A N 1
ATOM 1331 C CA . SER A 1 174 ? 22.501 8.951 -2.126 1.00 51.00 174 SER A CA 1
ATOM 1332 C C . SER A 1 174 ? 22.332 9.627 -3.490 1.00 51.00 174 SER A C 1
ATOM 1334 O O . SER A 1 174 ? 22.825 10.736 -3.672 1.00 51.00 174 SER A O 1
ATOM 1336 N N . ALA A 1 175 ? 21.605 9.007 -4.422 1.00 53.06 175 ALA A N 1
ATOM 1337 C CA . ALA A 1 175 ? 21.270 9.595 -5.718 1.00 53.06 175 ALA A CA 1
ATOM 1338 C C . ALA A 1 175 ? 20.255 10.746 -5.598 1.00 53.06 175 ALA A C 1
ATOM 1340 O O . ALA A 1 175 ? 20.229 11.621 -6.456 1.00 53.06 175 ALA A O 1
ATOM 1341 N N . LEU A 1 176 ? 19.471 10.783 -4.515 1.00 49.66 176 LEU A N 1
ATOM 1342 C CA . LEU A 1 176 ? 18.539 11.870 -4.189 1.00 49.66 176 LEU A CA 1
ATOM 1343 C C . LEU A 1 176 ? 19.172 12.978 -3.322 1.00 49.66 176 LEU A C 1
ATOM 1345 O O . LEU A 1 176 ? 18.475 13.889 -2.885 1.00 49.66 176 LEU A O 1
ATOM 1349 N N . GLY A 1 177 ? 20.475 12.903 -3.016 1.00 47.22 177 GLY A N 1
ATOM 1350 C CA . GLY A 1 177 ? 21.152 13.861 -2.127 1.00 47.22 177 GLY A CA 1
ATOM 1351 C C . GLY A 1 177 ? 20.721 13.779 -0.653 1.00 47.22 177 GLY A C 1
ATOM 1352 O O . GLY A 1 177 ? 21.099 14.627 0.152 1.00 47.22 177 GLY A O 1
ATOM 1353 N N . LEU A 1 178 ? 19.957 12.751 -0.275 1.00 48.31 178 LEU A N 1
ATOM 1354 C CA . LEU A 1 178 ? 19.398 12.531 1.060 1.00 48.31 178 LEU A CA 1
ATOM 1355 C C . LEU A 1 178 ? 20.262 11.536 1.853 1.00 48.31 178 LEU A C 1
ATOM 1357 O O . LEU A 1 178 ? 19.803 10.459 2.228 1.00 48.31 178 LEU A O 1
ATOM 1361 N N . MET A 1 179 ? 21.533 11.849 2.117 1.00 44.22 179 MET A N 1
ATOM 1362 C CA . MET A 1 179 ? 22.347 10.990 2.990 1.00 44.22 179 MET A CA 1
ATOM 1363 C C . MET A 1 179 ? 21.922 11.136 4.458 1.00 44.22 179 MET A C 1
ATOM 1365 O O . MET A 1 179 ? 22.219 12.132 5.110 1.00 44.22 179 MET A O 1
ATOM 1369 N N . GLY A 1 180 ? 21.241 10.119 4.986 1.00 46.84 180 GLY A N 1
ATOM 1370 C CA . GLY A 1 180 ? 21.101 9.886 6.425 1.00 46.84 180 GLY A CA 1
ATOM 1371 C C . GLY A 1 180 ? 22.003 8.735 6.873 1.00 46.84 180 GLY A C 1
ATOM 1372 O O . GLY A 1 180 ? 22.325 7.860 6.069 1.00 46.84 180 GLY A O 1
ATOM 1373 N N . HIS A 1 181 ? 22.395 8.716 8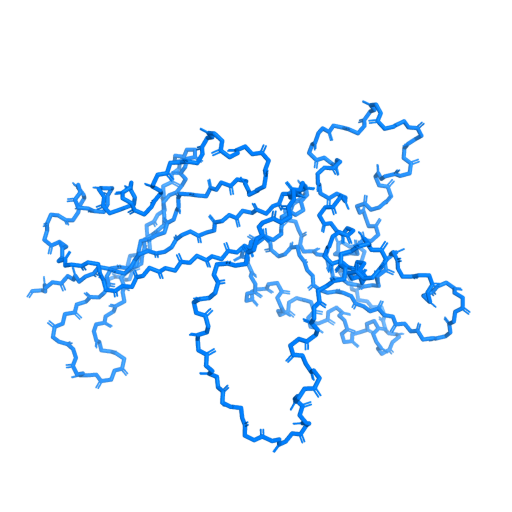.151 1.00 40.88 181 HIS A N 1
ATOM 1374 C CA . HIS A 1 181 ? 23.156 7.606 8.734 1.00 40.88 181 HIS A CA 1
ATOM 1375 C C . HIS A 1 181 ? 22.421 6.270 8.528 1.00 40.88 181 HIS A C 1
ATOM 1377 O O . HIS A 1 181 ? 21.230 6.149 8.831 1.00 40.88 181 HIS A O 1
ATOM 1383 N N . SER A 1 182 ? 23.128 5.272 7.999 1.00 43.47 182 SER A N 1
ATOM 1384 C CA . SER A 1 182 ? 22.594 3.931 7.772 1.00 43.47 182 SER A CA 1
ATOM 1385 C C . SER A 1 182 ? 22.312 3.240 9.108 1.00 43.47 182 SER A C 1
ATOM 1387 O O . SER A 1 182 ? 23.228 2.880 9.841 1.00 43.47 182 SER A O 1
ATOM 1389 N N . GLN A 1 183 ? 21.036 2.984 9.405 1.00 47.00 183 GLN A N 1
ATOM 1390 C CA . GLN A 1 183 ? 20.619 2.116 10.519 1.00 47.00 183 GLN A CA 1
ATOM 1391 C C . GLN A 1 183 ? 21.039 0.646 10.303 1.00 47.00 183 GLN A C 1
ATOM 1393 O O . GLN A 1 183 ? 20.846 -0.181 11.180 1.00 47.00 183 GLN A O 1
ATOM 1398 N N . ALA A 1 184 ? 21.594 0.295 9.139 1.00 47.53 184 ALA A N 1
ATOM 1399 C CA . ALA A 1 184 ? 21.963 -1.075 8.799 1.00 47.53 184 ALA A CA 1
ATOM 1400 C C . ALA A 1 184 ? 23.447 -1.396 9.041 1.00 47.53 184 ALA A C 1
ATOM 1402 O O . ALA A 1 184 ? 23.824 -2.560 8.951 1.00 47.53 184 ALA A O 1
ATOM 1403 N N . GLU A 1 185 ? 24.294 -0.413 9.374 1.00 46.19 185 GLU A N 1
ATOM 1404 C CA . GLU A 1 185 ? 25.741 -0.639 9.566 1.00 46.19 185 GLU A CA 1
ATOM 1405 C C . GLU A 1 185 ? 26.070 -1.642 10.685 1.00 46.19 185 GLU A C 1
ATOM 1407 O O . GLU A 1 185 ? 27.127 -2.270 10.662 1.00 46.19 185 GLU A O 1
ATOM 1412 N N . HIS A 1 186 ? 25.159 -1.833 11.642 1.00 49.69 186 HIS A N 1
ATOM 1413 C CA . HIS A 1 186 ? 25.325 -2.744 12.776 1.00 49.69 186 HIS A CA 1
ATOM 1414 C C . HIS A 1 186 ? 24.535 -4.059 12.644 1.00 49.69 186 HIS A C 1
ATOM 1416 O O . HIS A 1 186 ? 24.665 -4.935 13.500 1.00 49.69 186 HIS A O 1
ATOM 1422 N N . LEU A 1 187 ? 23.744 -4.236 11.580 1.00 47.81 187 LEU A N 1
ATOM 1423 C CA . LEU A 1 187 ? 22.953 -5.449 11.369 1.00 47.81 187 LEU A CA 1
ATOM 1424 C C . LEU A 1 187 ? 23.802 -6.515 10.665 1.00 47.81 187 LEU A C 1
ATOM 1426 O O . LEU A 1 187 ? 24.188 -6.365 9.507 1.00 47.81 187 LEU A O 1
ATOM 1430 N N . LYS A 1 188 ? 24.086 -7.619 11.365 1.00 45.59 188 LYS A N 1
ATOM 1431 C CA . LYS A 1 188 ? 24.754 -8.801 10.796 1.00 45.59 188 LYS A CA 1
ATOM 1432 C C . LYS A 1 188 ? 23.720 -9.887 10.471 1.00 45.59 188 LYS A C 1
ATOM 1434 O O . LYS A 1 188 ? 22.862 -10.149 11.318 1.00 45.59 188 LYS A O 1
ATOM 1439 N N . PRO A 1 189 ? 23.801 -10.561 9.306 1.00 42.31 189 PRO A N 1
ATOM 1440 C CA . PRO A 1 189 ? 22.935 -11.699 9.001 1.00 42.31 189 PRO A CA 1
ATOM 1441 C C . PRO A 1 189 ? 23.004 -12.762 10.109 1.00 42.31 189 PRO A C 1
ATOM 1443 O O . PRO A 1 189 ? 24.092 -13.206 10.467 1.00 42.31 189 PRO A O 1
ATOM 1446 N N . GLY A 1 190 ? 21.851 -13.149 10.664 1.00 54.41 190 GLY A N 1
ATOM 1447 C CA . GLY A 1 190 ? 21.749 -14.168 11.719 1.00 54.41 190 GLY A CA 1
ATOM 1448 C C . GLY A 1 190 ? 22.042 -13.693 13.151 1.00 54.41 190 GLY A C 1
ATOM 1449 O O . GLY A 1 190 ? 22.036 -14.518 14.061 1.00 54.41 190 GLY A O 1
ATOM 1450 N N . GLY A 1 191 ? 22.290 -12.398 13.377 1.00 50.44 191 GLY A N 1
ATOM 1451 C CA . GLY A 1 191 ? 22.362 -11.833 14.728 1.00 50.44 191 GLY A CA 1
ATOM 1452 C C . GLY A 1 191 ? 20.973 -11.658 15.365 1.00 50.44 191 GLY A C 1
ATOM 1453 O O . GLY A 1 191 ? 19.989 -11.505 14.637 1.00 50.44 191 GLY A O 1
ATOM 1454 N N . PRO A 1 192 ? 20.859 -11.664 16.707 1.00 41.53 192 PRO A N 1
ATOM 1455 C CA . PRO A 1 192 ? 19.605 -11.342 17.380 1.00 41.53 192 PRO A CA 1
ATOM 1456 C C . PRO A 1 192 ? 19.162 -9.918 17.015 1.00 41.53 192 PRO A C 1
ATOM 1458 O O . PRO A 1 192 ? 19.931 -8.965 17.138 1.00 41.53 192 PRO A O 1
ATOM 1461 N N . LEU A 1 193 ? 17.923 -9.782 16.541 1.00 42.94 193 LEU A N 1
ATOM 1462 C CA . LEU A 1 193 ? 17.298 -8.490 16.267 1.00 42.94 193 LEU A CA 1
ATOM 1463 C C . LEU A 1 193 ? 16.753 -7.924 17.581 1.00 42.94 193 LEU A C 1
ATOM 1465 O O . LEU A 1 193 ? 15.652 -8.276 18.000 1.00 42.94 193 LEU A O 1
ATOM 1469 N N . GLU A 1 194 ? 17.500 -7.035 18.232 1.00 39.28 194 GLU A N 1
ATOM 1470 C CA . GLU A 1 194 ? 16.905 -6.144 19.230 1.00 39.28 194 GLU A CA 1
ATOM 1471 C C . GLU A 1 194 ? 16.097 -5.064 18.504 1.00 39.28 194 GLU A C 1
ATOM 1473 O O . GLU A 1 194 ? 16.623 -4.046 18.049 1.00 39.28 194 GLU A O 1
ATOM 1478 N N . VAL A 1 195 ? 14.792 -5.299 18.364 1.00 37.75 195 VAL A N 1
ATOM 1479 C CA . VAL A 1 195 ? 13.854 -4.289 17.866 1.00 37.75 195 VAL A CA 1
ATOM 1480 C C . VAL A 1 195 ? 13.597 -3.292 18.994 1.00 37.75 195 VAL A C 1
ATOM 1482 O O . VAL A 1 195 ? 12.697 -3.466 19.811 1.00 37.75 195 VAL A O 1
ATOM 1485 N N . SER A 1 196 ? 14.403 -2.236 19.053 1.00 31.28 196 SER A N 1
ATOM 1486 C CA . SER A 1 196 ? 14.073 -1.057 19.850 1.00 31.28 196 SER A CA 1
ATOM 1487 C C . SER A 1 196 ? 13.143 -0.155 19.036 1.00 31.28 196 SER A C 1
ATOM 1489 O O . SER A 1 196 ? 13.496 0.335 17.962 1.00 31.28 196 SER A O 1
ATOM 1491 N N . VAL A 1 197 ? 11.920 0.056 19.531 1.00 32.16 197 VAL A N 1
ATOM 1492 C CA . VAL A 1 197 ? 10.997 1.055 18.977 1.00 32.16 197 VAL A CA 1
ATOM 1493 C C . VAL A 1 197 ? 11.562 2.431 19.319 1.00 32.16 197 VAL A C 1
ATOM 1495 O O . VAL A 1 197 ? 11.345 2.969 20.402 1.00 32.16 197 VAL A O 1
ATOM 1498 N N . LEU A 1 198 ? 12.360 2.988 18.411 1.00 28.02 198 LEU A N 1
ATOM 1499 C CA . LEU A 1 198 ? 12.834 4.360 18.511 1.00 28.02 198 LEU A CA 1
ATOM 1500 C C . LEU A 1 198 ? 11.686 5.306 18.143 1.00 28.02 198 LEU A C 1
ATOM 1502 O O . LEU A 1 198 ? 11.484 5.618 16.970 1.00 28.02 198 LEU A O 1
ATOM 1506 N N . GLU A 1 199 ? 10.993 5.848 19.145 1.00 32.22 199 GLU A N 1
ATOM 1507 C CA . GLU A 1 199 ? 10.292 7.129 18.999 1.00 32.22 199 GLU A CA 1
ATOM 1508 C C . GLU A 1 199 ? 11.334 8.251 18.838 1.00 32.22 199 GLU A C 1
ATOM 1510 O O . GLU A 1 199 ? 11.607 9.042 19.739 1.00 32.22 199 GLU A O 1
ATOM 1515 N N . ARG A 1 200 ? 11.985 8.318 17.674 1.00 27.64 200 ARG A N 1
ATOM 1516 C CA . ARG A 1 200 ? 12.773 9.487 17.278 1.00 27.64 200 ARG A CA 1
ATOM 1517 C C . ARG A 1 200 ? 12.017 10.245 16.206 1.00 27.64 200 ARG A C 1
ATOM 1519 O O . ARG A 1 200 ? 11.895 9.804 15.067 1.00 27.64 200 ARG A O 1
ATOM 1526 N N . LYS A 1 201 ? 11.567 11.441 16.580 1.00 35.03 201 LYS A N 1
ATOM 1527 C CA . LYS A 1 201 ? 11.079 12.475 15.669 1.00 35.03 201 LYS A CA 1
ATOM 1528 C C . LYS A 1 201 ? 12.251 12.925 14.787 1.00 35.03 201 LYS A C 1
ATOM 1530 O O . LYS A 1 201 ? 12.985 13.843 15.142 1.00 35.03 201 LYS A O 1
ATOM 1535 N N . ALA A 1 202 ? 12.483 12.224 13.680 1.00 28.25 202 ALA A N 1
ATOM 1536 C CA . ALA A 1 202 ? 13.471 12.631 12.689 1.00 28.25 202 ALA A CA 1
ATOM 1537 C C . ALA A 1 202 ? 13.091 14.015 12.114 1.00 28.25 202 ALA A C 1
ATOM 1539 O O . ALA A 1 202 ? 11.897 14.283 11.923 1.00 28.25 202 ALA A O 1
ATOM 1540 N N . PRO A 1 203 ? 14.058 14.912 11.843 1.00 30.09 203 PRO A N 1
ATOM 1541 C CA . PRO A 1 203 ? 13.774 16.162 11.147 1.00 30.09 203 PRO A CA 1
ATOM 1542 C C . PRO A 1 203 ? 13.208 15.851 9.756 1.00 30.09 203 PRO A C 1
ATOM 1544 O O . PRO A 1 203 ? 13.761 15.032 9.022 1.00 30.09 203 PRO A O 1
ATOM 1547 N N . ARG A 1 204 ? 12.066 16.468 9.423 1.00 37.00 204 ARG A N 1
ATOM 1548 C CA . ARG A 1 204 ? 11.325 16.202 8.183 1.00 37.00 204 ARG A CA 1
ATOM 1549 C C . ARG A 1 204 ? 12.079 16.791 6.988 1.00 37.00 204 ARG A C 1
ATOM 1551 O O . ARG A 1 204 ? 12.210 18.016 6.939 1.00 37.00 204 ARG A O 1
ATOM 1558 N N . PRO A 1 205 ? 12.520 15.985 6.009 1.00 30.78 205 PRO A N 1
ATOM 1559 C CA . PRO A 1 205 ? 12.875 16.534 4.712 1.00 30.78 205 PRO A CA 1
ATOM 1560 C C . PRO A 1 205 ? 11.611 17.105 4.036 1.00 30.78 205 PRO A C 1
ATOM 1562 O O . PRO A 1 205 ? 10.502 16.610 4.288 1.00 30.78 205 PRO A O 1
ATOM 1565 N N . PRO A 1 206 ? 11.745 18.148 3.198 1.00 33.25 206 PRO A N 1
ATOM 1566 C CA . PRO A 1 206 ? 10.637 18.636 2.382 1.00 33.25 206 PRO A CA 1
ATOM 1567 C C . PRO A 1 206 ? 10.186 17.489 1.465 1.00 33.25 206 PRO A C 1
ATOM 1569 O O . PRO A 1 206 ? 10.960 17.011 0.644 1.00 33.25 206 PRO A O 1
ATOM 1572 N N . SER A 1 207 ? 8.973 16.974 1.674 1.00 40.44 207 SER A N 1
ATOM 1573 C CA . SER A 1 207 ? 8.464 15.757 1.020 1.00 40.44 207 SER A CA 1
ATOM 1574 C C . SER A 1 207 ? 7.473 16.124 -0.082 1.00 40.44 207 SER A C 1
ATOM 1576 O O . SER A 1 207 ? 6.521 16.860 0.160 1.00 40.44 207 SER A O 1
ATOM 1578 N N . LEU A 1 208 ? 7.696 15.620 -1.297 1.00 42.56 208 LEU A N 1
ATOM 1579 C CA . LEU A 1 208 ? 6.868 15.883 -2.479 1.00 42.56 208 LEU A CA 1
ATOM 1580 C C . LEU A 1 208 ? 6.627 14.585 -3.265 1.00 42.56 208 LEU A C 1
ATOM 1582 O O . LEU A 1 208 ? 7.219 14.363 -4.317 1.00 42.56 208 LEU A O 1
ATOM 1586 N N . SER A 1 209 ? 5.715 13.747 -2.773 1.00 38.25 209 SER A N 1
ATOM 1587 C CA . SER A 1 209 ? 5.223 12.558 -3.488 1.00 38.25 209 SER A CA 1
ATOM 1588 C C . SER A 1 209 ? 3.877 12.103 -2.905 1.00 38.25 209 SER A C 1
ATOM 1590 O O . SER A 1 209 ? 3.567 12.403 -1.751 1.00 38.25 209 SER A O 1
ATOM 1592 N N . ARG A 1 210 ? 3.014 11.465 -3.717 1.00 50.25 210 ARG A N 1
ATOM 1593 C CA . ARG A 1 210 ? 1.720 10.917 -3.261 1.00 50.25 210 ARG A CA 1
ATOM 1594 C C . ARG A 1 210 ? 1.979 9.688 -2.396 1.00 50.25 210 ARG A C 1
ATOM 1596 O O . ARG A 1 210 ? 2.024 8.571 -2.903 1.00 50.25 210 ARG A O 1
ATOM 1603 N N . TYR A 1 211 ? 2.144 9.916 -1.099 1.00 48.38 211 TYR A N 1
ATOM 1604 C CA . TYR A 1 211 ? 1.890 8.870 -0.122 1.00 48.38 211 TYR A CA 1
ATOM 1605 C C . TYR A 1 211 ? 0.597 9.167 0.613 1.00 48.38 211 TYR A C 1
ATOM 1607 O O . TYR A 1 211 ? 0.426 10.298 1.075 1.00 48.38 211 TYR A O 1
ATOM 1615 N N . TYR A 1 212 ? -0.272 8.169 0.740 1.00 46.69 212 TYR A N 1
ATOM 1616 C CA . TYR A 1 212 ? -1.439 8.258 1.611 1.00 46.69 212 TYR A CA 1
ATOM 1617 C C . TYR A 1 212 ? -1.073 7.753 2.994 1.00 46.69 212 TYR A C 1
ATOM 1619 O O . TYR A 1 212 ? -0.386 6.738 3.134 1.00 46.69 212 TYR A O 1
ATOM 1627 N N . PHE A 1 213 ? -1.491 8.499 4.008 1.00 45.09 213 PHE A N 1
ATOM 1628 C CA . PHE A 1 213 ? -1.389 8.069 5.389 1.00 45.09 213 PHE A CA 1
ATOM 1629 C C . PHE A 1 213 ? -2.649 7.289 5.751 1.00 45.09 213 PHE A C 1
ATOM 1631 O O . PHE A 1 213 ? -3.698 7.899 5.896 1.00 45.09 213 PHE A O 1
ATOM 1638 N N . PHE A 1 214 ? -2.560 5.977 5.922 1.00 44.09 214 PHE A N 1
ATOM 1639 C CA . PHE A 1 214 ? -3.652 5.236 6.550 1.00 44.09 214 PHE A CA 1
ATOM 1640 C C . PHE A 1 214 ? -3.531 5.397 8.050 1.00 44.09 214 PHE A C 1
ATOM 1642 O O . PHE A 1 214 ? -2.475 5.073 8.593 1.00 44.09 214 PHE A O 1
ATOM 1649 N N . LEU A 1 215 ? -4.581 5.861 8.725 1.00 50.06 215 LEU A N 1
ATOM 1650 C CA . LEU A 1 215 ? -4.644 5.824 10.180 1.00 50.06 215 LEU A CA 1
ATOM 1651 C C . LEU A 1 215 ? -5.539 4.680 10.631 1.00 50.06 215 LEU A C 1
ATOM 1653 O O . LEU A 1 215 ? -6.589 4.417 10.052 1.00 50.06 215 LEU A O 1
ATOM 1657 N N . LEU A 1 216 ? -5.130 4.040 11.719 1.00 51.91 216 LEU A N 1
ATOM 1658 C CA . LEU A 1 216 ? -5.929 3.050 12.417 1.00 51.91 216 LEU A CA 1
ATOM 1659 C C . LEU A 1 216 ? -5.959 3.403 13.899 1.00 51.91 216 LEU A C 1
ATOM 1661 O O . LEU A 1 216 ? -4.912 3.628 14.515 1.00 51.91 216 LEU A O 1
ATOM 1665 N N . ILE A 1 217 ? -7.152 3.401 14.480 1.00 56.00 217 ILE A N 1
ATOM 1666 C CA . ILE A 1 217 ? -7.327 3.349 15.925 1.00 56.00 217 ILE A CA 1
ATOM 1667 C C . ILE A 1 217 ? -8.005 2.035 16.302 1.00 56.00 217 ILE A C 1
ATOM 1669 O O . ILE A 1 217 ? -8.923 1.569 15.627 1.00 56.00 217 ILE A O 1
ATOM 1673 N N . ALA A 1 218 ? -7.533 1.436 17.387 1.00 52.94 218 ALA A N 1
ATOM 1674 C CA . ALA A 1 218 ? -8.198 0.318 18.034 1.00 52.94 218 ALA A CA 1
ATOM 1675 C C . ALA A 1 218 ? -8.919 0.854 19.274 1.00 52.94 218 ALA A C 1
ATOM 1677 O O . ALA A 1 218 ? -8.295 1.527 20.091 1.00 52.94 218 ALA A O 1
ATOM 1678 N N . LEU A 1 219 ? -10.211 0.582 19.414 1.00 49.94 219 LEU A N 1
ATOM 1679 C CA . LEU A 1 219 ? -11.020 0.948 20.578 1.00 49.94 219 LEU A CA 1
ATOM 1680 C C . LEU A 1 219 ? -11.602 -0.316 21.209 1.00 49.94 219 LEU A C 1
ATOM 1682 O O . LEU A 1 219 ? -11.961 -1.255 20.502 1.00 49.94 219 LEU A O 1
ATOM 1686 N N . TYR A 1 220 ? -11.737 -0.329 22.528 1.00 33.25 220 TYR A N 1
ATOM 1687 C CA . TYR A 1 220 ? -12.464 -1.394 23.220 1.00 33.25 220 TYR A CA 1
ATOM 1688 C C . TYR A 1 220 ? -13.966 -1.345 22.939 1.00 33.25 220 TYR A C 1
ATOM 1690 O O . TYR A 1 220 ? -14.546 -0.266 22.880 1.00 33.25 220 TYR A O 1
ATOM 1698 N N . LEU A 1 221 ? -14.617 -2.502 22.881 1.00 36.81 221 LEU A N 1
ATOM 1699 C CA . LEU A 1 221 ? -16.062 -2.659 23.005 1.00 36.81 221 LEU A CA 1
ATOM 1700 C C . LEU A 1 221 ? -16.338 -3.739 24.051 1.00 36.81 221 LEU A C 1
ATOM 1702 O O . LEU A 1 221 ? -16.024 -4.909 23.841 1.00 36.81 221 LEU A O 1
ATOM 1706 N N . TYR A 1 222 ? -16.929 -3.349 25.178 1.00 33.16 222 TYR A N 1
ATOM 1707 C CA . TYR A 1 222 ? -17.502 -4.321 26.105 1.00 33.16 222 TYR A CA 1
ATOM 1708 C C . TYR A 1 222 ? -18.794 -4.873 25.495 1.00 33.16 222 TYR A C 1
ATOM 1710 O O . TYR A 1 222 ? -19.640 -4.094 25.046 1.00 33.16 222 TYR A O 1
ATOM 1718 N N . CYS A 1 223 ? -18.913 -6.201 25.449 1.00 37.47 223 CYS A N 1
ATOM 1719 C CA . CYS A 1 223 ? -20.190 -6.870 25.215 1.00 37.47 223 CYS A CA 1
ATOM 1720 C C . CYS A 1 223 ? -21.010 -6.918 26.503 1.00 37.47 223 CYS A C 1
ATOM 1722 O O . CYS A 1 223 ? -20.412 -7.167 27.574 1.00 37.47 223 CYS A O 1
#